Protein AF-A0AAU2U4T9-F1 (afdb_monomer_lite)

pLDDT: mean 83.43, std 14.82, range [28.16, 96.0]

Structure (mmCIF, N/CA/C/O backbone):
data_AF-A0AAU2U4T9-F1
#
_entry.id   AF-A0AAU2U4T9-F1
#
loop_
_atom_site.group_PDB
_atom_site.id
_atom_site.type_symbol
_atom_site.label_atom_id
_atom_site.label_alt_id
_atom_site.label_comp_id
_atom_site.label_asym_id
_atom_site.label_entity_id
_atom_site.label_seq_id
_atom_site.pdbx_PDB_ins_code
_atom_site.Cartn_x
_atom_site.Cartn_y
_atom_site.Cartn_z
_atom_site.occupancy
_atom_site.B_iso_or_equiv
_atom_site.auth_seq_id
_atom_site.auth_comp_id
_atom_site.auth_asym_id
_atom_site.auth_atom_id
_atom_site.pdbx_PDB_model_num
ATOM 1 N N . MET A 1 1 ? 25.272 22.911 -7.130 1.00 30.80 1 MET A N 1
ATOM 2 C CA . MET A 1 1 ? 24.021 23.053 -7.905 1.00 30.80 1 MET A CA 1
ATOM 3 C C . MET A 1 1 ? 22.857 22.776 -6.969 1.00 30.80 1 MET A C 1
ATOM 5 O O . MET A 1 1 ? 22.935 21.838 -6.190 1.00 30.80 1 MET A O 1
ATOM 9 N N . HIS A 1 2 ? 21.863 23.661 -6.953 1.00 28.16 2 HIS A N 1
ATOM 10 C CA . HIS A 1 2 ? 20.743 23.669 -6.011 1.00 28.16 2 HIS A CA 1
ATOM 11 C C . HIS A 1 2 ? 19.805 22.458 -6.196 1.00 28.16 2 HIS A C 1
ATOM 13 O O . HIS A 1 2 ? 19.036 22.440 -7.147 1.00 28.16 2 HIS A O 1
ATOM 19 N N . HIS A 1 3 ? 19.804 21.502 -5.259 1.00 28.88 3 HIS A N 1
ATOM 20 C CA . HIS A 1 3 ? 18.735 20.499 -5.102 1.00 28.88 3 HIS A CA 1
ATOM 21 C C . HIS A 1 3 ? 17.894 20.803 -3.854 1.00 28.88 3 HIS A C 1
ATOM 23 O O . HIS A 1 3 ? 17.856 20.044 -2.892 1.00 28.88 3 HIS A O 1
ATOM 29 N N . SER A 1 4 ? 17.233 21.958 -3.853 1.00 46.56 4 SER A N 1
ATOM 30 C CA . SER A 1 4 ? 16.181 22.264 -2.883 1.00 46.56 4 SER A CA 1
ATOM 31 C C . SER A 1 4 ? 15.018 22.910 -3.623 1.00 46.56 4 SER A C 1
ATOM 33 O O . SER A 1 4 ? 15.023 24.117 -3.843 1.00 46.56 4 SER A O 1
ATOM 35 N N . ALA A 1 5 ? 14.072 22.081 -4.065 1.00 37.62 5 ALA A N 1
ATOM 36 C CA . ALA A 1 5 ? 12.686 22.450 -4.346 1.00 37.62 5 ALA A CA 1
ATOM 37 C C . ALA A 1 5 ? 11.912 21.164 -4.683 1.00 37.62 5 ALA A C 1
ATOM 39 O O . ALA A 1 5 ? 12.220 20.516 -5.673 1.00 37.62 5 ALA A O 1
ATOM 40 N N . GLN A 1 6 ? 10.935 20.815 -3.839 1.00 43.38 6 GLN A N 1
ATOM 41 C CA . GLN A 1 6 ? 9.999 19.681 -3.955 1.00 43.38 6 GLN A CA 1
ATOM 42 C C . GLN A 1 6 ? 10.585 18.284 -3.674 1.00 43.38 6 GLN A C 1
ATOM 44 O O . GLN A 1 6 ? 10.849 17.485 -4.566 1.00 43.38 6 GLN A O 1
ATOM 49 N N . ARG A 1 7 ? 10.693 17.939 -2.381 1.00 58.06 7 ARG A N 1
ATOM 50 C CA . ARG A 1 7 ? 10.591 16.527 -1.975 1.00 58.06 7 ARG A CA 1
ATOM 51 C C . ARG A 1 7 ? 9.189 16.029 -2.351 1.00 58.06 7 ARG A C 1
ATOM 53 O O . ARG A 1 7 ? 8.208 16.721 -2.075 1.00 58.06 7 ARG A O 1
ATOM 60 N N . THR A 1 8 ? 9.098 14.859 -2.977 1.00 71.00 8 THR A N 1
ATOM 61 C CA . THR A 1 8 ? 7.821 14.189 -3.266 1.00 71.00 8 THR A CA 1
ATOM 62 C C . THR A 1 8 ? 7.058 13.924 -1.964 1.00 71.00 8 THR A C 1
ATOM 64 O O . THR A 1 8 ? 7.672 13.678 -0.923 1.00 71.00 8 THR A O 1
ATOM 67 N N . LEU A 1 9 ? 5.720 13.982 -1.995 1.00 82.25 9 LEU A N 1
ATOM 68 C CA . LEU A 1 9 ? 4.883 13.834 -0.793 1.00 82.25 9 LEU A CA 1
ATOM 69 C C . LEU A 1 9 ? 5.162 12.523 -0.045 1.00 82.25 9 LEU A C 1
ATOM 71 O O . LEU A 1 9 ? 5.170 12.520 1.181 1.00 82.25 9 LEU A O 1
ATOM 75 N N . TRP A 1 10 ? 5.447 11.436 -0.763 1.00 80.69 10 TRP A N 1
ATOM 76 C CA . TRP A 1 10 ? 5.773 10.148 -0.146 1.00 80.69 10 TRP A CA 1
ATOM 77 C C . TRP A 1 10 ? 7.075 10.173 0.679 1.00 80.69 10 TRP A C 1
ATOM 79 O O . TRP A 1 10 ? 7.119 9.570 1.743 1.00 80.69 10 TRP A O 1
ATOM 89 N N . ARG A 1 11 ? 8.109 10.923 0.264 1.00 82.00 11 ARG A N 1
ATOM 90 C CA . ARG A 1 11 ? 9.353 11.067 1.054 1.00 82.00 11 ARG A CA 1
ATOM 91 C C . ARG A 1 11 ? 9.120 11.854 2.332 1.00 82.00 11 ARG A C 1
ATOM 93 O O . ARG A 1 11 ? 9.720 11.579 3.357 1.00 82.00 11 ARG A O 1
ATOM 100 N N . ARG A 1 12 ? 8.213 12.830 2.273 1.00 81.31 12 ARG A N 1
ATOM 101 C CA . ARG A 1 12 ? 7.793 13.564 3.465 1.00 81.31 12 ARG A CA 1
ATOM 102 C C . ARG A 1 12 ? 7.078 12.646 4.458 1.00 81.31 12 ARG A C 1
ATOM 104 O O . ARG A 1 12 ? 7.263 12.822 5.652 1.00 81.31 12 ARG A O 1
ATOM 111 N N . PHE A 1 13 ? 6.289 11.680 3.979 1.00 77.75 13 PHE A N 1
ATOM 112 C CA . PHE A 1 13 ? 5.673 10.684 4.855 1.00 77.75 13 PHE A CA 1
ATOM 113 C C . PHE A 1 13 ? 6.724 9.842 5.583 1.00 77.75 13 PHE A C 1
ATOM 115 O O . PHE A 1 13 ? 6.613 9.709 6.795 1.00 77.75 13 PHE A O 1
ATOM 122 N N . GLU A 1 14 ? 7.746 9.353 4.871 1.00 75.44 14 GLU A N 1
ATOM 123 C CA . GLU A 1 14 ? 8.901 8.656 5.461 1.00 75.44 14 GLU A CA 1
ATOM 124 C C . GLU A 1 14 ? 9.571 9.518 6.547 1.00 75.44 14 GLU A C 1
ATOM 126 O O . GLU A 1 14 ? 9.647 9.090 7.692 1.00 75.44 14 GLU A O 1
ATOM 131 N N . ASP A 1 15 ? 9.932 10.769 6.228 1.00 73.38 15 ASP A N 1
ATOM 132 C CA . ASP A 1 15 ? 10.579 11.698 7.173 1.00 73.38 15 ASP A CA 1
ATOM 133 C C . ASP A 1 15 ? 9.710 11.999 8.419 1.00 73.38 15 ASP A C 1
ATOM 135 O O . ASP A 1 15 ? 10.214 12.144 9.531 1.00 73.38 15 ASP A O 1
ATOM 139 N N . GLU A 1 16 ? 8.393 12.165 8.243 1.00 70.25 16 GLU A N 1
ATOM 140 C CA . GLU A 1 16 ? 7.454 12.510 9.325 1.00 70.25 16 GLU A CA 1
ATOM 141 C C . GLU A 1 16 ? 7.072 11.303 10.192 1.00 70.25 16 GLU A C 1
ATOM 143 O O . GLU A 1 16 ? 6.583 11.478 11.310 1.00 70.25 16 GLU A O 1
ATOM 148 N N . HIS A 1 17 ? 7.285 10.092 9.679 1.00 65.12 17 HIS A N 1
ATOM 149 C CA . HIS A 1 17 ? 6.930 8.833 10.326 1.00 65.12 17 HIS A CA 1
ATOM 150 C C . HIS A 1 17 ? 8.158 7.928 10.467 1.00 65.12 17 HIS A C 1
ATOM 152 O O . HIS A 1 17 ? 8.016 6.711 10.452 1.00 65.12 17 HIS A O 1
ATOM 158 N N . ASP A 1 18 ? 9.342 8.516 10.666 1.00 50.56 18 ASP A N 1
ATOM 159 C CA . ASP A 1 18 ? 10.635 7.828 10.851 1.00 50.56 18 ASP A CA 1
ATOM 160 C C . ASP A 1 18 ? 10.625 6.845 12.054 1.00 50.56 18 ASP A C 1
ATOM 162 O O . ASP A 1 18 ? 11.456 5.946 12.169 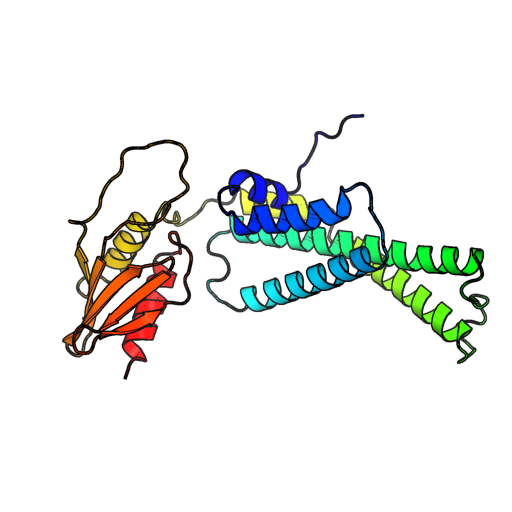1.00 50.56 18 ASP A O 1
ATOM 166 N N . ASP A 1 19 ? 9.626 6.976 12.935 1.00 48.28 19 ASP A N 1
ATOM 167 C CA . ASP A 1 19 ? 9.304 6.038 14.019 1.00 48.28 19 ASP A CA 1
ATOM 168 C C . ASP A 1 19 ? 8.656 4.720 13.538 1.00 48.28 19 ASP A C 1
ATOM 170 O O . ASP A 1 19 ? 8.570 3.757 14.304 1.00 48.28 19 ASP A O 1
ATOM 174 N N . VAL A 1 20 ? 8.165 4.651 12.296 1.00 59.69 20 VAL A N 1
ATOM 175 C CA . VAL A 1 20 ? 7.694 3.414 11.657 1.00 59.69 20 VAL A CA 1
ATOM 176 C C . VAL A 1 20 ? 8.933 2.691 11.140 1.00 59.69 20 VAL A C 1
ATOM 178 O O . VAL A 1 20 ? 9.220 2.699 9.942 1.00 59.69 20 VAL A O 1
ATOM 181 N N . GLN A 1 21 ? 9.683 2.093 12.076 1.00 61.66 21 GLN A N 1
ATOM 182 C CA . GLN A 1 21 ? 10.973 1.429 11.836 1.00 61.66 21 GLN A CA 1
ATOM 183 C C . GLN A 1 21 ? 10.958 0.576 10.566 1.00 61.66 21 GLN A C 1
ATOM 185 O O . GLN A 1 21 ? 11.863 0.671 9.750 1.00 61.66 21 GLN A O 1
ATOM 190 N N . PHE A 1 22 ? 9.867 -0.155 10.328 1.00 71.31 22 PHE A N 1
ATOM 191 C CA . PHE A 1 22 ? 9.712 -0.998 9.148 1.00 71.31 22 PHE A CA 1
ATOM 192 C C . PHE A 1 22 ? 9.833 -0.252 7.805 1.00 71.31 22 PHE A C 1
ATOM 194 O O . PHE A 1 22 ? 10.522 -0.732 6.905 1.00 71.31 22 PHE A O 1
ATOM 201 N N . ILE A 1 23 ? 9.196 0.917 7.649 1.00 75.56 23 ILE A N 1
ATOM 202 C CA . ILE A 1 23 ? 9.259 1.694 6.397 1.00 75.56 23 ILE A CA 1
ATOM 203 C C . ILE A 1 23 ? 10.666 2.261 6.222 1.00 75.56 23 ILE A C 1
ATOM 205 O O . ILE A 1 23 ? 11.269 2.090 5.162 1.00 75.56 23 ILE A O 1
ATOM 209 N N . GLY A 1 24 ? 11.203 2.886 7.273 1.00 75.50 24 GLY A N 1
ATOM 210 C CA . GLY A 1 24 ? 12.544 3.464 7.249 1.00 75.50 24 GLY A CA 1
ATOM 211 C C . GLY A 1 24 ? 13.618 2.417 6.954 1.00 75.50 24 GLY A C 1
ATOM 212 O O . GLY A 1 24 ? 14.506 2.666 6.140 1.00 75.50 24 GLY A O 1
ATOM 213 N N . ASP A 1 25 ? 13.523 1.232 7.553 1.00 81.44 25 ASP A N 1
ATOM 214 C CA . ASP A 1 25 ? 14.475 0.140 7.352 1.00 81.44 25 ASP A CA 1
ATOM 215 C C . ASP A 1 25 ? 14.343 -0.462 5.952 1.00 81.44 25 ASP A C 1
ATOM 217 O O . ASP A 1 25 ? 15.347 -0.588 5.258 1.00 81.44 25 ASP A O 1
ATOM 221 N N . THR A 1 26 ? 13.122 -0.686 5.457 1.00 82.69 26 THR A N 1
ATOM 222 C CA . THR A 1 26 ? 12.907 -1.130 4.067 1.00 82.69 26 THR A CA 1
ATOM 223 C C . THR A 1 26 ? 13.503 -0.135 3.063 1.00 82.69 26 THR A C 1
ATOM 225 O O . THR A 1 26 ? 14.227 -0.520 2.144 1.00 82.69 26 THR A O 1
ATOM 228 N N . CYS A 1 27 ? 13.264 1.168 3.248 1.00 83.50 27 CYS A N 1
ATOM 229 C CA . CYS A 1 27 ? 13.834 2.204 2.387 1.00 83.50 27 CYS A CA 1
ATOM 230 C C . CYS A 1 27 ? 15.362 2.320 2.524 1.00 83.50 27 CYS A C 1
ATOM 232 O O . CYS A 1 27 ? 16.037 2.663 1.551 1.00 83.50 27 CYS A O 1
ATOM 234 N N . LYS A 1 28 ? 15.937 2.064 3.706 1.00 81.88 28 LYS A N 1
ATOM 235 C CA . LYS A 1 28 ? 17.397 2.012 3.906 1.00 81.88 28 LYS A CA 1
ATOM 236 C C . LYS A 1 28 ? 18.022 0.816 3.199 1.00 81.88 28 LYS A C 1
ATOM 238 O O . LYS A 1 28 ? 19.030 1.017 2.537 1.00 81.88 28 LYS A O 1
ATOM 243 N N . GLU A 1 29 ? 17.425 -0.370 3.282 1.00 82.38 29 GLU A N 1
ATOM 244 C CA . GLU A 1 29 ? 17.925 -1.566 2.589 1.00 82.38 29 GLU A CA 1
ATOM 245 C C . GLU A 1 29 ? 17.926 -1.362 1.067 1.00 82.38 29 GLU A C 1
ATOM 247 O O . GLU A 1 29 ? 18.936 -1.595 0.405 1.00 82.38 29 GLU A O 1
ATOM 252 N N . VAL A 1 30 ? 16.845 -0.802 0.506 1.00 85.25 30 VAL A N 1
ATOM 253 C CA . VAL A 1 30 ? 16.798 -0.427 -0.920 1.00 85.25 30 VAL A CA 1
ATOM 254 C C . VAL A 1 30 ? 17.897 0.583 -1.269 1.00 85.25 30 VAL A C 1
ATOM 256 O O . VAL A 1 30 ? 18.587 0.422 -2.276 1.00 85.25 30 VAL A O 1
ATOM 259 N N . ARG A 1 31 ? 18.095 1.615 -0.436 1.00 84.06 31 ARG A N 1
ATOM 260 C CA . ARG A 1 31 ? 19.155 2.614 -0.650 1.00 84.06 31 ARG A CA 1
ATOM 261 C C . ARG A 1 31 ? 20.553 2.013 -0.551 1.00 84.06 31 ARG A C 1
ATOM 263 O O . ARG A 1 31 ? 21.393 2.369 -1.370 1.00 84.06 31 ARG A O 1
ATOM 270 N N . ALA A 1 32 ? 20.792 1.085 0.374 1.00 82.31 32 ALA A N 1
ATOM 271 C CA . ALA A 1 32 ? 22.086 0.433 0.567 1.00 82.31 32 ALA A CA 1
ATOM 272 C C . ALA A 1 32 ? 22.564 -0.290 -0.703 1.00 82.31 32 ALA A C 1
ATOM 274 O O . ALA A 1 32 ? 23.747 -0.219 -1.033 1.00 82.31 32 ALA A O 1
ATOM 275 N N . ILE A 1 33 ? 21.637 -0.894 -1.456 1.00 79.62 33 ILE A N 1
ATOM 276 C CA . ILE A 1 33 ? 21.918 -1.510 -2.762 1.00 79.62 33 ILE A CA 1
ATOM 277 C C . ILE A 1 33 ? 22.323 -0.446 -3.800 1.00 79.62 33 ILE A C 1
ATOM 279 O O . ILE A 1 33 ? 23.233 -0.652 -4.599 1.00 79.62 33 ILE A O 1
ATOM 283 N N . THR A 1 34 ? 21.669 0.718 -3.795 1.00 77.31 34 THR A N 1
ATOM 284 C CA . THR A 1 34 ? 21.873 1.761 -4.820 1.00 77.31 34 THR A CA 1
ATOM 285 C C . THR A 1 34 ? 22.965 2.790 -4.508 1.00 77.31 34 THR A C 1
ATOM 287 O O . THR A 1 34 ? 23.373 3.518 -5.409 1.00 77.31 34 THR A O 1
ATOM 290 N N . GLU A 1 35 ? 23.409 2.893 -3.253 1.00 78.44 35 GLU A N 1
ATOM 291 C CA . GLU A 1 35 ? 24.322 3.943 -2.766 1.00 78.44 35 GLU A CA 1
ATOM 292 C C . GLU A 1 35 ? 25.712 3.412 -2.348 1.00 78.44 35 GLU A C 1
ATOM 294 O O . GLU A 1 35 ? 26.595 4.212 -2.042 1.00 78.44 35 GLU A O 1
ATOM 299 N N . GLY A 1 36 ? 25.933 2.090 -2.328 1.00 67.38 36 GLY A N 1
ATOM 300 C CA . GLY A 1 36 ? 27.218 1.474 -1.957 1.00 67.38 36 GLY A CA 1
ATOM 301 C C . GLY A 1 36 ? 28.269 1.455 -3.078 1.00 67.38 36 GLY A C 1
ATOM 302 O O . GLY A 1 36 ? 27.948 1.603 -4.246 1.00 67.38 36 GLY A O 1
ATOM 303 N N . ASP A 1 37 ? 29.541 1.189 -2.757 1.00 59.75 37 ASP A N 1
ATOM 304 C CA . ASP A 1 37 ? 30.663 1.195 -3.726 1.00 59.75 37 ASP A CA 1
ATOM 305 C C . ASP A 1 37 ? 30.589 0.102 -4.831 1.00 59.75 37 ASP A C 1
ATOM 307 O O . ASP A 1 37 ? 31.463 0.035 -5.696 1.00 59.75 37 ASP A O 1
ATOM 311 N N . GLY A 1 38 ? 29.550 -0.743 -4.820 1.00 55.28 38 GLY A N 1
ATOM 312 C CA . GLY A 1 38 ? 29.265 -1.803 -5.797 1.00 55.28 38 GLY A CA 1
ATOM 313 C C . GLY A 1 38 ? 28.019 -1.565 -6.663 1.00 55.28 38 GLY A C 1
ATOM 314 O O . GLY A 1 38 ? 27.472 -2.531 -7.181 1.00 55.28 38 GLY A O 1
ATOM 315 N N . VAL A 1 39 ? 27.541 -0.317 -6.802 1.00 58.34 39 VAL A N 1
ATOM 316 C CA . VAL A 1 39 ? 26.308 -0.010 -7.557 1.00 58.34 39 VAL A CA 1
ATOM 317 C C . VAL A 1 39 ? 26.314 -0.650 -8.950 1.00 58.34 39 VAL A C 1
ATOM 319 O O . VAL A 1 39 ? 27.163 -0.334 -9.787 1.00 58.34 39 VAL A O 1
ATOM 322 N N . GLY A 1 40 ? 25.284 -1.450 -9.237 1.00 65.31 40 GLY A N 1
ATOM 323 C CA . GLY A 1 40 ? 24.933 -1.831 -10.605 1.00 65.31 40 GLY A CA 1
ATOM 324 C C . GLY A 1 40 ? 25.387 -3.218 -11.047 1.00 65.31 40 GLY A C 1
ATOM 325 O O . GLY A 1 40 ? 25.510 -3.445 -12.254 1.00 65.31 40 GLY A O 1
ATOM 326 N N . GLU A 1 41 ? 25.601 -4.162 -10.126 1.00 83.56 41 GLU A N 1
ATOM 327 C CA . GLU A 1 41 ? 25.656 -5.568 -10.525 1.00 83.56 41 GLU A CA 1
ATOM 328 C C . GLU A 1 41 ? 24.291 -6.014 -11.094 1.00 83.56 41 GLU A C 1
ATOM 330 O O . GLU A 1 41 ? 23.239 -5.587 -10.605 1.00 83.56 41 GLU A O 1
ATOM 335 N N . PRO A 1 42 ? 24.252 -6.893 -12.116 1.00 86.62 42 PRO A N 1
ATOM 336 C CA . PRO A 1 42 ? 22.988 -7.352 -12.697 1.00 86.62 42 PRO A CA 1
ATOM 337 C C . PRO A 1 42 ? 22.023 -7.955 -11.668 1.00 86.62 42 PRO A C 1
ATOM 339 O O . PRO A 1 42 ? 20.812 -7.773 -11.781 1.00 86.62 42 PRO A O 1
ATOM 342 N N . GLY A 1 43 ? 22.558 -8.650 -10.656 1.00 86.31 43 GLY A N 1
ATOM 343 C CA . GLY A 1 43 ? 21.771 -9.244 -9.574 1.00 86.31 43 GLY A CA 1
ATOM 344 C C . GLY A 1 43 ? 20.996 -8.204 -8.765 1.00 86.31 43 GLY A C 1
ATOM 345 O O . GLY A 1 43 ? 19.816 -8.411 -8.497 1.00 86.31 43 GLY A O 1
ATOM 346 N N . ASP A 1 44 ? 21.616 -7.064 -8.465 1.00 87.06 44 ASP A N 1
ATOM 347 C CA . ASP A 1 44 ? 21.000 -5.975 -7.704 1.00 87.06 44 ASP A CA 1
ATOM 348 C C . ASP A 1 44 ? 19.862 -5.315 -8.482 1.00 87.06 44 ASP A C 1
ATOM 350 O O . ASP A 1 44 ? 18.777 -5.087 -7.946 1.00 87.06 44 ASP A O 1
ATOM 354 N N . VAL A 1 45 ? 20.074 -5.057 -9.777 1.00 87.94 45 VAL A N 1
ATOM 355 C CA . VAL A 1 45 ? 19.048 -4.469 -10.653 1.00 87.94 45 VAL A CA 1
ATOM 356 C C . VAL A 1 45 ? 17.836 -5.398 -10.770 1.00 87.94 45 VAL A C 1
ATOM 358 O O . VAL A 1 45 ? 16.696 -4.938 -10.686 1.00 87.94 45 VAL A O 1
ATOM 361 N N . ILE A 1 46 ? 18.067 -6.708 -10.914 1.00 89.19 46 ILE A N 1
ATOM 362 C CA . ILE A 1 46 ? 16.999 -7.717 -10.954 1.00 89.19 46 ILE A CA 1
ATOM 363 C C . ILE A 1 46 ? 16.270 -7.791 -9.608 1.00 89.19 46 ILE A C 1
ATOM 365 O O . ILE A 1 46 ? 15.038 -7.790 -9.587 1.00 89.19 46 ILE A O 1
ATOM 369 N N . ALA A 1 47 ? 17.001 -7.827 -8.491 1.00 87.50 47 ALA A N 1
ATOM 370 C CA . ALA A 1 47 ? 16.412 -7.900 -7.157 1.00 87.50 47 ALA A CA 1
ATOM 371 C C . ALA A 1 47 ? 15.519 -6.684 -6.870 1.00 87.50 47 ALA A C 1
ATOM 373 O O . ALA A 1 47 ? 14.390 -6.848 -6.410 1.00 87.50 47 ALA A O 1
ATOM 374 N N . LEU A 1 48 ? 15.978 -5.477 -7.217 1.00 90.31 48 LEU A N 1
ATOM 375 C CA . LEU A 1 48 ? 15.202 -4.244 -7.076 1.00 90.31 48 LEU A CA 1
ATOM 376 C C . LEU A 1 48 ? 13.948 -4.237 -7.960 1.00 90.31 48 LEU A C 1
ATOM 378 O O . LEU A 1 48 ? 12.891 -3.798 -7.508 1.00 90.31 48 LEU A O 1
ATOM 382 N N . ALA A 1 49 ? 14.037 -4.739 -9.195 1.00 91.69 49 ALA A N 1
ATOM 383 C CA . ALA A 1 49 ? 12.882 -4.838 -10.085 1.00 91.69 49 ALA A CA 1
ATOM 384 C C . ALA A 1 49 ? 11.813 -5.799 -9.534 1.00 91.69 49 ALA A C 1
ATOM 386 O O . ALA A 1 49 ? 10.632 -5.453 -9.518 1.00 91.69 49 ALA A O 1
ATOM 387 N N . ILE A 1 50 ? 12.223 -6.971 -9.034 1.00 90.38 50 ILE A N 1
ATOM 388 C CA . ILE A 1 50 ? 11.318 -7.950 -8.410 1.00 90.38 50 ILE A CA 1
ATOM 389 C C . ILE A 1 50 ? 10.696 -7.369 -7.138 1.00 90.38 50 ILE A C 1
ATOM 391 O O . ILE A 1 50 ? 9.480 -7.409 -6.986 1.00 90.38 50 ILE A O 1
ATOM 395 N N . ALA A 1 51 ? 11.503 -6.773 -6.257 1.00 90.56 51 ALA A N 1
ATOM 396 C CA . ALA A 1 51 ? 11.006 -6.157 -5.029 1.00 90.56 51 ALA A CA 1
ATOM 397 C C . ALA A 1 51 ? 10.002 -5.027 -5.320 1.00 90.56 51 ALA A C 1
ATOM 399 O O . ALA A 1 51 ? 8.991 -4.904 -4.632 1.00 90.56 51 ALA A O 1
ATOM 400 N N . GLY A 1 52 ? 10.249 -4.227 -6.363 1.00 91.69 52 GLY A N 1
ATOM 401 C CA . GLY A 1 52 ? 9.323 -3.193 -6.822 1.00 91.69 52 GLY A CA 1
ATOM 402 C C . GLY A 1 52 ? 7.988 -3.756 -7.322 1.00 91.69 52 GLY A C 1
ATOM 403 O O . GLY A 1 52 ? 6.943 -3.189 -7.006 1.00 91.69 52 GLY A O 1
ATOM 404 N N . ALA A 1 53 ? 8.014 -4.871 -8.059 1.00 91.69 53 ALA A N 1
ATOM 405 C CA . ALA A 1 53 ? 6.807 -5.553 -8.527 1.00 91.69 53 ALA A CA 1
ATOM 406 C C . ALA A 1 53 ? 5.996 -6.149 -7.362 1.00 91.69 53 ALA A C 1
ATOM 408 O O . ALA A 1 53 ? 4.809 -5.862 -7.243 1.00 91.69 53 ALA A O 1
ATOM 409 N N . GLU A 1 54 ? 6.648 -6.882 -6.455 1.00 92.69 54 GLU A N 1
ATOM 410 C CA . GLU A 1 54 ? 6.017 -7.451 -5.252 1.00 92.69 54 GLU A CA 1
ATOM 411 C C . GLU A 1 54 ? 5.403 -6.362 -4.359 1.00 92.69 54 GLU A C 1
ATOM 413 O O . GLU A 1 54 ? 4.289 -6.504 -3.855 1.00 92.69 54 GLU A O 1
ATOM 418 N N . ALA A 1 55 ? 6.092 -5.228 -4.197 1.00 91.88 55 ALA A N 1
ATOM 419 C CA . ALA A 1 55 ? 5.555 -4.093 -3.454 1.00 91.88 55 ALA A CA 1
ATOM 420 C C . ALA A 1 55 ? 4.303 -3.502 -4.125 1.00 91.88 55 ALA A C 1
ATOM 422 O O . ALA A 1 55 ? 3.354 -3.144 -3.428 1.00 91.88 55 ALA A O 1
ATOM 423 N N . ALA A 1 56 ? 4.279 -3.399 -5.458 1.00 93.69 56 ALA A N 1
ATOM 424 C CA . ALA A 1 56 ? 3.117 -2.900 -6.192 1.00 93.69 56 ALA A CA 1
ATOM 425 C C . ALA A 1 56 ? 1.909 -3.849 -6.072 1.00 93.69 56 ALA A C 1
ATOM 427 O O . ALA A 1 56 ? 0.800 -3.383 -5.795 1.00 93.69 56 ALA A O 1
ATOM 428 N N . ASP A 1 57 ? 2.127 -5.161 -6.195 1.00 92.50 57 ASP A N 1
ATOM 429 C CA . ASP A 1 57 ? 1.087 -6.180 -6.000 1.00 92.50 57 ASP A CA 1
ATOM 430 C C . ASP A 1 57 ? 0.570 -6.185 -4.554 1.00 92.50 57 ASP A C 1
ATOM 432 O O . ASP A 1 57 ? -0.640 -6.236 -4.318 1.00 92.50 57 ASP A O 1
ATOM 436 N N . GLY A 1 58 ? 1.466 -6.041 -3.575 1.00 92.44 58 GLY A N 1
ATOM 437 C CA . GLY A 1 58 ? 1.107 -5.906 -2.165 1.00 92.44 58 GLY A CA 1
ATOM 438 C C . GLY A 1 58 ? 0.253 -4.667 -1.882 1.00 92.44 58 GLY A C 1
ATOM 439 O O . GLY A 1 58 ? -0.720 -4.752 -1.130 1.00 92.44 58 GLY A O 1
ATOM 440 N N . VAL A 1 59 ? 0.557 -3.523 -2.512 1.00 94.38 59 VAL A N 1
ATOM 441 C CA . VAL A 1 59 ? -0.283 -2.316 -2.413 1.00 94.38 59 VAL A CA 1
ATOM 442 C C . VAL A 1 59 ? -1.669 -2.572 -3.003 1.00 94.38 59 VAL A C 1
ATOM 444 O O . VAL A 1 59 ? -2.660 -2.211 -2.369 1.00 94.38 59 VAL A O 1
ATOM 447 N N . LEU A 1 60 ? -1.760 -3.210 -4.173 1.00 94.12 60 LEU A N 1
ATOM 448 C CA . LEU A 1 60 ? -3.043 -3.546 -4.793 1.00 94.12 60 LEU A CA 1
ATOM 449 C C . LEU A 1 60 ? -3.889 -4.446 -3.881 1.00 94.12 60 LEU A C 1
ATOM 451 O O . LEU A 1 60 ? -5.028 -4.098 -3.581 1.00 94.12 60 LEU A O 1
ATOM 455 N N . ALA A 1 61 ? -3.315 -5.545 -3.387 1.00 92.19 61 ALA A N 1
ATOM 456 C CA . ALA A 1 61 ? -3.999 -6.464 -2.477 1.00 92.19 61 ALA A CA 1
ATOM 457 C C . ALA A 1 61 ? -4.412 -5.782 -1.161 1.00 92.19 61 ALA A C 1
ATOM 459 O O . ALA A 1 61 ? -5.489 -6.041 -0.628 1.00 92.19 61 ALA A O 1
ATOM 460 N N . GLY A 1 62 ? -3.580 -4.875 -0.639 1.00 90.25 62 GLY A N 1
ATOM 461 C CA . GLY A 1 62 ? -3.904 -4.094 0.553 1.00 90.25 62 GLY A CA 1
ATOM 462 C C . GLY A 1 62 ? -5.110 -3.173 0.350 1.00 90.25 62 GLY A C 1
ATOM 463 O O . GLY A 1 62 ? -5.931 -3.037 1.257 1.00 90.25 62 GLY A O 1
ATOM 464 N N . LEU A 1 63 ? -5.247 -2.573 -0.837 1.00 93.94 63 LEU A N 1
ATOM 465 C CA . LEU A 1 63 ? -6.334 -1.649 -1.181 1.00 93.94 63 LEU A CA 1
ATOM 466 C C . LEU A 1 63 ? -7.700 -2.324 -1.394 1.00 93.94 63 LEU A C 1
ATOM 468 O O . LEU A 1 63 ? -8.705 -1.615 -1.412 1.00 93.94 63 LEU A O 1
ATOM 472 N N . ASP A 1 64 ? -7.767 -3.656 -1.492 1.00 91.62 64 ASP A N 1
ATOM 473 C CA . ASP A 1 64 ? -9.044 -4.391 -1.511 1.00 91.62 64 ASP A CA 1
ATOM 474 C C . ASP A 1 64 ? -9.793 -4.309 -0.165 1.00 91.62 64 ASP A C 1
ATOM 476 O O . ASP A 1 64 ? -10.997 -4.569 -0.089 1.00 91.62 64 ASP A O 1
ATOM 480 N N . SER A 1 65 ? -9.102 -3.926 0.914 1.00 88.56 65 SER A N 1
ATOM 481 C CA . SER A 1 65 ? -9.712 -3.698 2.223 1.00 88.56 65 SER A CA 1
ATOM 482 C C . SER A 1 65 ? -10.407 -2.335 2.303 1.00 88.56 65 SER A C 1
ATOM 484 O O . SER A 1 65 ? -9.802 -1.296 2.042 1.00 88.56 65 SER A O 1
ATOM 486 N N . GLU A 1 66 ? -11.649 -2.309 2.803 1.00 89.31 66 GLU A N 1
ATOM 487 C CA . GLU A 1 66 ? -12.370 -1.064 3.143 1.00 89.31 66 GLU A CA 1
ATOM 488 C C . GLU A 1 66 ? -11.575 -0.180 4.122 1.00 89.31 66 GLU A C 1
ATOM 490 O O . GLU A 1 66 ? -11.699 1.044 4.120 1.00 89.31 66 GLU A O 1
ATOM 495 N N . TRP A 1 67 ? -10.725 -0.801 4.941 1.00 91.00 67 TRP A N 1
ATOM 496 C CA . TRP A 1 67 ? -9.955 -0.148 5.994 1.00 91.00 67 TRP A CA 1
ATOM 497 C C . TRP A 1 67 ? -8.482 0.055 5.631 1.00 91.00 67 TRP A C 1
ATOM 499 O O . TRP A 1 67 ? -7.677 0.354 6.511 1.00 91.00 67 TRP A O 1
ATOM 509 N N . ALA A 1 68 ? -8.121 -0.093 4.351 1.00 89.38 68 ALA A N 1
ATOM 510 C CA . ALA A 1 68 ? -6.744 0.054 3.878 1.00 89.38 68 ALA A CA 1
ATOM 511 C C . ALA A 1 68 ? -6.145 1.433 4.199 1.00 89.38 68 ALA A C 1
ATOM 513 O O . ALA A 1 68 ? -4.967 1.546 4.529 1.00 89.38 68 ALA A O 1
ATOM 514 N N . LEU A 1 69 ? -6.958 2.491 4.097 1.00 91.88 69 LEU A N 1
ATOM 515 C CA . LEU A 1 69 ? -6.552 3.879 4.315 1.00 91.88 69 LEU A CA 1
ATOM 516 C C . LEU A 1 69 ? -7.642 4.607 5.115 1.00 91.88 69 LEU A C 1
ATOM 518 O O . LEU A 1 69 ? -8.789 4.694 4.685 1.00 91.88 69 LEU A O 1
ATOM 522 N N . TYR A 1 70 ? -7.287 5.180 6.264 1.00 89.88 70 TYR A N 1
ATOM 523 C CA . TYR A 1 70 ? -8.229 5.870 7.153 1.00 89.88 70 TYR A CA 1
ATOM 524 C C . TYR A 1 70 ? -8.428 7.353 6.825 1.00 89.88 70 TYR A C 1
ATOM 526 O O . TYR A 1 70 ? -9.407 7.964 7.257 1.00 89.88 70 TYR A O 1
ATOM 534 N N . THR A 1 71 ? -7.484 7.973 6.112 1.00 89.31 71 THR A N 1
ATOM 535 C CA . THR A 1 71 ? -7.458 9.430 5.924 1.00 89.31 71 THR A CA 1
ATOM 536 C C . THR A 1 71 ? -7.137 9.844 4.488 1.00 89.31 71 THR A C 1
ATOM 538 O O . THR A 1 71 ? -6.382 9.155 3.798 1.00 89.31 71 THR A O 1
ATOM 541 N N . PRO A 1 72 ? -7.615 11.025 4.044 1.00 91.38 72 PRO A N 1
ATOM 542 C CA . PRO A 1 72 ? -7.198 11.615 2.771 1.00 91.38 72 PRO A CA 1
ATOM 543 C C . PRO A 1 72 ? -5.677 11.773 2.652 1.00 91.38 72 PRO A C 1
ATOM 545 O O . PRO A 1 72 ? -5.120 11.588 1.574 1.00 91.38 72 PRO A O 1
ATOM 548 N N . GLN A 1 73 ? -4.986 12.061 3.760 1.00 90.00 73 GLN A N 1
ATOM 549 C CA . GLN A 1 73 ? -3.525 12.138 3.789 1.00 90.00 73 GLN A CA 1
ATOM 550 C C . GLN A 1 73 ? -2.877 10.827 3.348 1.00 90.00 73 GLN A C 1
ATOM 552 O O . GLN A 1 73 ? -2.017 10.844 2.474 1.00 90.00 73 GLN A O 1
ATOM 557 N N . GLN A 1 74 ? -3.315 9.699 3.912 1.00 90.19 74 GLN A N 1
ATOM 558 C CA . GLN A 1 74 ? -2.796 8.380 3.543 1.00 90.19 74 GLN A CA 1
ATOM 559 C C . GLN A 1 74 ? -3.035 8.089 2.057 1.00 90.19 74 GLN A C 1
ATOM 561 O O . GLN A 1 74 ? -2.108 7.672 1.374 1.00 90.19 74 GLN A O 1
ATOM 566 N N . VAL A 1 75 ? -4.214 8.431 1.521 1.00 92.69 75 VAL A N 1
ATOM 567 C CA . VAL A 1 75 ? -4.485 8.336 0.073 1.00 92.69 75 VAL A CA 1
ATOM 568 C C . VAL A 1 75 ? -3.501 9.182 -0.738 1.00 92.69 75 VAL A C 1
ATOM 570 O O . VAL A 1 75 ? -2.952 8.702 -1.728 1.00 92.69 75 VAL A O 1
ATOM 573 N N . ALA A 1 76 ? -3.236 10.422 -0.322 1.00 93.31 76 ALA A N 1
ATOM 574 C CA . ALA A 1 76 ? -2.310 11.311 -1.022 1.00 93.31 76 ALA A CA 1
ATOM 575 C C . ALA A 1 76 ? -0.870 10.776 -1.026 1.00 93.31 76 ALA A C 1
ATOM 577 O O . ALA A 1 76 ? -0.188 10.858 -2.050 1.00 93.31 76 ALA A O 1
ATOM 578 N N . TYR A 1 77 ? -0.410 10.216 0.095 1.00 91.38 77 TYR A N 1
ATOM 579 C CA . TYR A 1 77 ? 0.923 9.624 0.203 1.00 91.38 77 TYR A CA 1
ATOM 580 C C . TYR A 1 77 ? 1.048 8.357 -0.646 1.00 91.38 77 TYR A C 1
ATOM 582 O O . TYR A 1 77 ? 1.979 8.270 -1.448 1.00 91.38 77 TYR A O 1
ATOM 590 N N . THR A 1 78 ? 0.084 7.435 -0.552 1.00 93.38 78 THR A N 1
ATOM 591 C CA . THR A 1 78 ? 0.051 6.209 -1.364 1.00 93.38 78 THR A CA 1
ATOM 592 C C . THR A 1 78 ? 0.006 6.539 -2.854 1.00 93.38 78 THR A C 1
ATOM 594 O O . THR A 1 78 ? 0.820 6.033 -3.623 1.00 93.38 78 THR A O 1
ATOM 597 N N . ALA A 1 79 ? -0.866 7.457 -3.274 1.00 93.94 79 ALA A N 1
ATOM 598 C CA . ALA A 1 79 ? -0.944 7.880 -4.670 1.00 93.94 79 ALA A CA 1
ATOM 599 C C . ALA A 1 79 ? 0.344 8.577 -5.143 1.00 93.94 79 ALA A C 1
ATOM 601 O O . ALA A 1 79 ? 0.789 8.342 -6.265 1.00 93.94 79 ALA A O 1
ATOM 602 N N . SER A 1 80 ? 0.989 9.389 -4.295 1.00 93.88 80 SER A N 1
ATOM 603 C CA . SER A 1 80 ? 2.286 9.994 -4.621 1.00 93.88 80 SER A CA 1
ATOM 604 C C . SER A 1 80 ? 3.392 8.952 -4.794 1.00 93.88 80 SER A C 1
ATOM 606 O O . SER A 1 80 ? 4.249 9.146 -5.658 1.00 93.88 80 SER A O 1
ATOM 608 N N . ALA A 1 81 ? 3.394 7.883 -3.993 1.00 92.62 81 ALA A N 1
ATOM 609 C CA . ALA A 1 81 ? 4.348 6.784 -4.119 1.00 92.62 81 ALA A CA 1
ATOM 610 C C . ALA A 1 81 ? 4.105 5.985 -5.408 1.00 92.62 81 ALA A C 1
ATOM 612 O O . ALA A 1 81 ? 5.043 5.780 -6.174 1.00 92.62 81 ALA A O 1
ATOM 613 N N . LEU A 1 82 ? 2.848 5.641 -5.707 1.00 94.12 82 LEU A N 1
ATOM 614 C CA . LEU A 1 82 ? 2.460 4.947 -6.942 1.00 94.12 82 LEU A CA 1
ATOM 615 C C . LEU A 1 82 ? 2.818 5.758 -8.197 1.00 94.12 82 LEU A C 1
ATOM 617 O O . LEU A 1 82 ? 3.385 5.217 -9.141 1.00 94.12 82 LEU A O 1
ATOM 621 N N . CYS A 1 83 ? 2.569 7.073 -8.200 1.00 93.00 83 CYS A N 1
ATOM 622 C CA . CYS A 1 83 ? 2.987 7.940 -9.307 1.00 93.00 83 CYS A CA 1
ATOM 623 C C . CYS A 1 83 ? 4.511 7.914 -9.493 1.00 93.00 83 CYS A C 1
ATOM 625 O O . CYS A 1 83 ? 4.997 7.829 -10.618 1.00 93.00 83 CYS A O 1
ATOM 627 N N . ALA A 1 84 ? 5.276 7.959 -8.397 1.00 91.12 84 ALA A N 1
ATOM 628 C CA . ALA A 1 84 ? 6.731 7.876 -8.466 1.00 91.12 84 ALA A CA 1
ATOM 629 C C . ALA A 1 84 ? 7.207 6.510 -8.992 1.00 91.12 84 ALA A C 1
ATOM 631 O O . ALA A 1 84 ? 8.137 6.473 -9.795 1.00 91.12 84 ALA A O 1
ATOM 632 N N . GLN A 1 85 ? 6.556 5.414 -8.590 1.00 92.75 85 GLN A N 1
ATOM 633 C CA . GLN A 1 85 ? 6.843 4.065 -9.083 1.00 92.75 85 GLN A CA 1
ATOM 634 C C . GLN A 1 85 ? 6.572 3.938 -10.585 1.00 92.75 85 GLN A C 1
ATOM 636 O O . GLN A 1 85 ? 7.437 3.446 -11.302 1.00 92.75 85 GLN A O 1
ATOM 641 N N . ILE A 1 86 ? 5.431 4.432 -11.079 1.00 93.31 86 ILE A N 1
ATOM 642 C CA . ILE A 1 86 ? 5.084 4.394 -12.511 1.00 93.31 86 ILE A CA 1
ATOM 643 C C . ILE A 1 86 ? 6.119 5.166 -13.338 1.00 93.31 86 ILE A C 1
ATOM 645 O O . ILE A 1 86 ? 6.658 4.634 -14.310 1.00 93.31 86 ILE A O 1
ATOM 649 N N . THR A 1 87 ? 6.453 6.391 -12.924 1.00 91.62 87 THR A N 1
ATOM 650 C CA . THR A 1 87 ? 7.463 7.206 -13.612 1.00 91.62 87 THR A CA 1
ATOM 651 C C . THR A 1 87 ? 8.835 6.530 -13.601 1.00 91.62 87 THR A C 1
ATOM 653 O O . THR A 1 87 ? 9.501 6.473 -14.636 1.00 91.62 87 THR A O 1
ATOM 656 N N . ALA A 1 88 ? 9.262 5.992 -12.454 1.00 91.50 88 ALA A N 1
ATOM 657 C CA . ALA A 1 88 ? 10.547 5.306 -12.330 1.00 91.50 88 ALA A CA 1
ATOM 658 C C . ALA A 1 88 ? 10.597 4.013 -13.160 1.00 91.50 88 ALA A C 1
ATOM 660 O O . ALA A 1 88 ? 11.611 3.749 -13.802 1.00 91.50 88 ALA A O 1
ATOM 661 N N . ALA A 1 89 ? 9.508 3.240 -13.200 1.00 93.69 89 ALA A N 1
ATOM 662 C CA . ALA A 1 89 ? 9.395 2.039 -14.021 1.00 93.69 89 ALA A CA 1
ATOM 663 C C . ALA A 1 89 ? 9.476 2.371 -15.518 1.00 93.69 89 ALA A C 1
ATOM 665 O O . ALA A 1 89 ? 10.205 1.703 -16.248 1.00 93.69 89 ALA A O 1
ATOM 666 N N . GLY A 1 90 ? 8.810 3.443 -15.967 1.00 93.81 90 GLY A N 1
ATOM 667 C CA . GLY A 1 90 ? 8.923 3.920 -17.349 1.00 93.81 90 GLY A CA 1
ATOM 668 C C . GLY A 1 90 ? 10.360 4.280 -17.725 1.00 93.81 90 GLY A C 1
ATOM 669 O O . GLY A 1 90 ? 10.891 3.775 -18.712 1.00 93.81 90 GLY A O 1
ATOM 670 N N . GLN A 1 91 ? 11.038 5.054 -16.873 1.00 93.38 91 GLN A N 1
ATOM 671 C CA . GLN A 1 91 ? 12.454 5.394 -17.059 1.00 93.38 91 GLN A CA 1
ATOM 672 C C . GLN A 1 91 ? 13.374 4.164 -17.021 1.00 93.38 91 GLN A C 1
ATOM 674 O O . GLN A 1 91 ? 14.383 4.127 -17.723 1.00 93.38 91 GLN A O 1
ATOM 679 N N . ALA A 1 92 ? 13.066 3.160 -16.198 1.00 93.50 92 ALA A N 1
ATOM 680 C CA . ALA A 1 92 ? 13.833 1.920 -16.139 1.00 93.50 92 ALA A CA 1
ATOM 681 C C . ALA A 1 92 ? 13.680 1.097 -17.427 1.00 93.50 92 ALA A C 1
ATOM 683 O O . ALA A 1 92 ? 14.675 0.596 -17.939 1.00 93.50 92 ALA A O 1
ATOM 684 N N . LEU A 1 93 ? 12.471 1.010 -17.989 1.00 95.62 93 LEU A N 1
ATOM 685 C CA . LEU A 1 93 ? 12.218 0.338 -19.268 1.00 95.62 93 LEU A CA 1
ATOM 686 C C . LEU A 1 93 ? 12.939 1.027 -20.435 1.00 95.62 93 LEU A C 1
ATOM 688 O O . LEU A 1 93 ? 13.574 0.343 -21.232 1.00 95.62 93 LEU A O 1
ATOM 692 N N . GLU A 1 94 ? 12.923 2.363 -20.491 1.00 92.88 94 GLU A N 1
ATOM 693 C CA . GLU A 1 94 ? 13.701 3.137 -21.477 1.00 92.88 94 GLU A CA 1
ATOM 694 C C . GLU A 1 94 ? 15.216 2.878 -21.340 1.00 92.88 94 GLU A C 1
ATOM 696 O O . GLU A 1 94 ? 15.942 2.802 -22.330 1.00 92.88 94 GLU A O 1
ATOM 701 N N . LYS A 1 95 ? 15.716 2.683 -20.113 1.00 92.38 95 LYS A N 1
ATOM 702 C CA . LYS A 1 95 ? 17.120 2.302 -19.884 1.00 92.38 95 LYS A CA 1
ATOM 703 C C . LYS A 1 95 ? 17.423 0.856 -20.275 1.00 92.38 95 LYS A C 1
ATOM 705 O O . LYS A 1 95 ? 18.530 0.597 -20.737 1.00 92.38 95 LYS A O 1
ATOM 710 N N . LEU A 1 96 ? 16.486 -0.075 -20.081 1.00 93.75 96 LEU A N 1
ATOM 711 C CA . LEU A 1 96 ? 16.635 -1.468 -20.519 1.00 93.75 96 LEU A CA 1
ATOM 712 C C . LEU A 1 96 ? 16.696 -1.562 -22.045 1.00 93.75 96 LEU A C 1
ATOM 714 O O . LEU A 1 96 ? 17.546 -2.280 -22.562 1.00 93.75 96 LEU A O 1
ATOM 718 N N . ASP A 1 97 ? 15.852 -0.798 -22.741 1.00 92.50 97 ASP A N 1
ATOM 719 C CA . ASP A 1 97 ? 15.918 -0.603 -24.193 1.00 92.50 97 ASP A CA 1
ATOM 720 C C . ASP A 1 97 ? 17.323 -0.135 -24.617 1.00 92.50 97 ASP A C 1
ATOM 722 O O . ASP A 1 97 ? 18.031 -0.852 -25.324 1.00 92.50 97 ASP A O 1
ATOM 726 N N . ALA A 1 98 ? 17.807 0.975 -24.050 1.00 91.38 98 ALA A N 1
ATOM 727 C CA . ALA A 1 98 ? 19.151 1.484 -24.338 1.00 91.38 98 ALA A CA 1
ATOM 728 C C . ALA A 1 98 ? 20.287 0.505 -23.959 1.00 91.38 98 ALA A C 1
ATOM 730 O O . ALA A 1 98 ? 21.375 0.547 -24.534 1.00 91.38 98 ALA A O 1
ATOM 731 N N . HIS A 1 99 ? 20.081 -0.381 -22.980 1.00 92.88 99 HIS A N 1
ATOM 732 C CA . HIS A 1 99 ? 21.064 -1.408 -22.628 1.00 92.88 99 HIS A CA 1
ATOM 733 C C . HIS A 1 99 ? 21.175 -2.520 -23.670 1.00 92.88 99 HIS A C 1
ATOM 735 O O . HIS A 1 99 ? 22.267 -3.072 -23.815 1.00 92.88 99 HIS A O 1
ATOM 741 N N . LEU A 1 100 ? 20.116 -2.821 -24.426 1.00 92.75 100 LEU A N 1
ATOM 742 C CA . LEU A 1 100 ? 20.207 -3.762 -25.545 1.00 92.75 100 LEU A CA 1
ATOM 743 C C . LEU A 1 100 ? 21.127 -3.216 -26.643 1.00 92.75 100 LEU A C 1
ATOM 745 O O . LEU A 1 100 ? 21.969 -3.962 -27.143 1.00 92.75 100 LEU A O 1
ATOM 749 N N . ASP A 1 101 ? 21.070 -1.913 -26.928 1.00 91.44 101 ASP A N 1
ATOM 750 C CA . ASP A 1 101 ? 22.003 -1.268 -27.862 1.00 91.44 101 ASP A CA 1
ATOM 751 C C . ASP A 1 101 ? 23.455 -1.389 -27.379 1.00 91.44 101 ASP A C 1
ATOM 753 O O . ASP A 1 101 ? 24.334 -1.807 -28.132 1.00 91.44 101 ASP A O 1
ATOM 757 N N . VAL A 1 102 ? 23.714 -1.127 -26.094 1.00 93.50 102 VAL A N 1
ATOM 758 C CA . VAL A 1 102 ? 25.058 -1.276 -25.502 1.00 93.50 102 VAL A CA 1
ATOM 759 C C . VAL A 1 102 ? 25.558 -2.724 -25.579 1.00 93.50 102 VAL A C 1
ATOM 761 O O . VAL A 1 102 ? 26.738 -2.966 -25.849 1.00 93.50 102 VAL A O 1
ATOM 764 N N . MET A 1 103 ? 24.687 -3.709 -25.344 1.00 94.62 103 MET A N 1
ATOM 765 C CA . MET A 1 103 ? 25.036 -5.129 -25.483 1.00 94.62 103 MET A CA 1
ATOM 766 C C . MET A 1 103 ? 25.354 -5.488 -26.939 1.00 94.62 103 MET A C 1
ATOM 768 O O . MET A 1 103 ? 26.283 -6.261 -27.186 1.00 94.62 103 MET A O 1
ATOM 772 N N . ALA A 1 104 ? 24.637 -4.904 -27.899 1.00 91.81 104 ALA A N 1
ATOM 773 C CA . ALA A 1 104 ? 24.898 -5.082 -29.323 1.00 91.81 104 ALA A CA 1
ATOM 774 C C . ALA A 1 104 ? 26.240 -4.463 -29.740 1.00 91.81 104 ALA A C 1
ATOM 776 O O . ALA A 1 104 ? 27.036 -5.113 -30.417 1.00 91.81 104 ALA A O 1
ATOM 777 N N . GLU A 1 105 ? 26.535 -3.246 -29.277 1.00 94.19 105 GLU A N 1
ATOM 778 C CA . GLU A 1 105 ? 27.811 -2.556 -29.514 1.00 94.19 105 GLU A CA 1
ATOM 779 C C . GLU A 1 105 ? 29.005 -3.325 -28.935 1.00 94.19 105 GLU A C 1
ATOM 781 O O . GLU A 1 105 ? 30.078 -3.365 -29.544 1.00 94.19 105 GLU A O 1
ATOM 786 N N . ARG A 1 106 ? 28.821 -3.975 -27.779 1.00 95.19 106 ARG A N 1
ATOM 787 C CA . ARG A 1 106 ? 29.827 -4.860 -27.170 1.00 95.19 106 ARG A CA 1
ATOM 788 C C . ARG A 1 106 ? 29.974 -6.199 -27.906 1.00 95.19 106 ARG A C 1
ATOM 790 O O . ARG A 1 106 ? 30.994 -6.868 -27.740 1.00 95.19 106 ARG A O 1
ATOM 797 N N . GLY A 1 107 ? 29.001 -6.565 -28.739 1.00 92.81 107 GLY A N 1
ATOM 798 C CA . GLY A 1 107 ? 28.972 -7.821 -29.489 1.00 92.81 107 GLY A CA 1
ATOM 799 C C . GLY A 1 107 ? 28.417 -9.012 -28.706 1.00 92.81 107 GLY A C 1
ATOM 800 O O . GLY A 1 107 ? 28.639 -10.151 -29.111 1.00 92.81 107 GLY A O 1
ATOM 801 N N . ASP A 1 108 ? 27.703 -8.772 -27.604 1.00 93.00 108 ASP A N 1
ATOM 802 C CA . ASP A 1 108 ? 27.088 -9.837 -26.800 1.00 93.00 108 ASP A CA 1
ATOM 803 C C . ASP A 1 108 ? 25.828 -10.405 -27.460 1.00 93.00 108 ASP A C 1
ATOM 805 O O . ASP A 1 108 ? 25.477 -11.565 -27.248 1.00 93.00 108 ASP A O 1
ATOM 809 N N . ILE A 1 109 ? 25.136 -9.573 -28.242 1.00 91.38 109 ILE A N 1
ATOM 810 C CA . ILE A 1 109 ? 23.913 -9.921 -28.964 1.00 91.38 109 ILE A CA 1
ATOM 811 C C . ILE A 1 109 ? 23.979 -9.401 -30.401 1.00 91.38 109 ILE A C 1
ATOM 813 O O . ILE A 1 109 ? 24.653 -8.413 -30.693 1.00 91.38 109 ILE A O 1
ATOM 817 N N . ALA A 1 110 ? 23.248 -10.055 -31.302 1.00 87.56 110 ALA A N 1
ATOM 818 C CA . ALA A 1 110 ? 23.058 -9.587 -32.668 1.00 87.56 110 ALA A CA 1
ATOM 819 C C . ALA A 1 110 ? 21.690 -8.912 -32.787 1.00 87.56 110 ALA A C 1
ATOM 821 O O . ALA A 1 110 ? 20.658 -9.582 -32.736 1.00 87.56 110 ALA A O 1
ATOM 822 N N . MET A 1 111 ? 21.691 -7.592 -32.960 1.00 84.69 111 MET A N 1
ATOM 823 C CA . MET A 1 111 ? 20.464 -6.845 -33.214 1.00 84.69 111 MET A CA 1
ATOM 824 C C . MET A 1 111 ? 20.150 -6.841 -34.713 1.00 84.69 111 MET A C 1
ATOM 826 O O . MET A 1 111 ? 21.055 -6.637 -35.530 1.00 84.69 111 MET A O 1
ATOM 830 N N . PRO A 1 112 ? 18.894 -7.110 -35.100 1.00 81.50 112 PRO A N 1
ATOM 831 C CA . PRO A 1 112 ? 18.491 -7.092 -36.494 1.00 81.50 112 PRO A CA 1
ATOM 832 C C . PRO A 1 112 ? 18.467 -5.650 -37.000 1.00 81.50 112 PRO A C 1
ATOM 834 O O . PRO A 1 112 ? 18.287 -4.700 -36.240 1.00 81.50 112 PRO A O 1
ATOM 837 N N . ASP A 1 113 ? 18.559 -5.493 -38.316 1.00 78.56 113 ASP A N 1
ATOM 838 C CA . ASP A 1 113 ? 18.149 -4.244 -38.954 1.00 78.56 113 ASP A CA 1
ATOM 839 C C . ASP A 1 113 ? 16.676 -3.952 -38.567 1.00 78.56 113 ASP A C 1
ATOM 841 O O . ASP A 1 113 ? 15.847 -4.869 -38.678 1.00 78.56 113 ASP A O 1
ATOM 845 N N . PRO A 1 114 ? 16.325 -2.731 -38.110 1.00 67.44 114 PRO A N 1
ATOM 846 C CA . PRO A 1 114 ? 14.961 -2.371 -37.716 1.00 67.44 114 PRO A CA 1
ATOM 847 C C . PRO A 1 114 ? 13.902 -2.760 -38.757 1.00 67.44 114 PRO A C 1
ATOM 849 O O . PRO A 1 114 ? 12.821 -3.240 -38.409 1.00 67.44 114 PRO A O 1
ATOM 852 N N . ASP A 1 115 ? 14.232 -2.643 -40.046 1.00 69.69 115 ASP A N 1
ATOM 853 C CA . ASP A 1 115 ? 13.322 -2.987 -41.141 1.00 69.69 115 ASP A CA 1
ATOM 854 C C . ASP A 1 115 ? 13.147 -4.507 -41.320 1.00 69.69 115 ASP A C 1
ATOM 856 O O . ASP A 1 115 ? 12.182 -4.961 -41.952 1.00 69.69 115 ASP A O 1
ATOM 860 N N . ARG A 1 116 ? 14.071 -5.318 -40.795 1.00 68.31 116 ARG A N 1
ATOM 861 C CA . ARG A 1 116 ? 14.027 -6.791 -40.825 1.00 68.31 116 ARG A CA 1
ATOM 862 C C . ARG A 1 116 ? 13.433 -7.403 -39.563 1.00 68.31 116 ARG A C 1
ATOM 864 O O . ARG A 1 116 ? 12.817 -8.463 -39.668 1.00 68.31 116 ARG A O 1
ATOM 871 N N . ALA A 1 117 ? 13.531 -6.721 -38.422 1.00 65.56 117 ALA A N 1
ATOM 872 C CA . ALA A 1 117 ? 13.066 -7.209 -37.122 1.00 65.56 117 ALA A CA 1
ATOM 873 C C . ALA A 1 117 ? 11.602 -7.691 -37.129 1.00 65.56 117 ALA A C 1
ATOM 875 O O . ALA A 1 117 ? 11.268 -8.699 -36.518 1.00 65.56 117 ALA A O 1
ATOM 876 N N . ALA A 1 118 ? 10.727 -7.011 -37.877 1.00 63.75 118 ALA A N 1
ATOM 877 C CA . ALA A 1 118 ? 9.306 -7.357 -37.976 1.00 63.75 118 ALA A CA 1
ATOM 878 C C . ALA A 1 118 ? 8.990 -8.511 -38.952 1.00 63.75 118 ALA A C 1
ATOM 880 O O . ALA A 1 118 ? 7.844 -8.956 -39.031 1.00 63.75 118 ALA A O 1
ATOM 881 N N . ARG A 1 119 ? 9.968 -8.961 -39.748 1.00 68.38 119 ARG A N 1
ATOM 882 C CA . ARG A 1 119 ? 9.772 -9.914 -40.857 1.00 68.38 119 ARG A CA 1
ATOM 883 C C . ARG A 1 119 ? 10.418 -11.275 -40.613 1.00 68.38 119 ARG A C 1
ATOM 885 O O . ARG A 1 119 ? 9.995 -12.252 -41.230 1.00 68.38 119 ARG A O 1
ATOM 892 N N . GLU A 1 120 ? 11.412 -11.346 -39.736 1.00 65.44 120 GLU A N 1
ATOM 893 C CA . GLU A 1 120 ? 12.184 -12.556 -39.457 1.00 65.44 120 GLU A CA 1
ATOM 894 C C . GLU A 1 120 ? 11.819 -13.109 -38.067 1.00 65.44 120 GLU A C 1
ATOM 896 O O . GLU A 1 120 ? 11.762 -12.382 -37.082 1.00 65.44 120 GLU A O 1
ATOM 901 N N . ALA A 1 121 ? 11.520 -14.411 -37.985 1.00 74.81 121 ALA A N 1
ATOM 902 C CA . ALA A 1 121 ? 11.170 -15.096 -36.731 1.00 74.81 121 ALA A CA 1
ATOM 903 C C . ALA A 1 121 ? 12.399 -15.691 -36.013 1.00 74.81 121 ALA A C 1
ATOM 905 O O . ALA A 1 121 ? 12.265 -16.567 -35.151 1.00 74.81 121 ALA A O 1
ATOM 906 N N . ASP A 1 122 ? 13.595 -15.276 -36.425 1.00 83.88 122 ASP A N 1
ATOM 907 C CA . ASP A 1 122 ? 14.851 -15.725 -35.849 1.00 83.88 122 ASP A CA 1
ATOM 908 C C . ASP A 1 122 ? 15.156 -14.997 -34.529 1.00 83.88 122 ASP A C 1
ATOM 910 O O . ASP A 1 122 ? 14.368 -14.201 -34.014 1.00 83.88 122 ASP A O 1
ATOM 914 N N . GLU A 1 123 ? 16.276 -15.349 -33.905 1.00 84.06 123 GLU A N 1
ATOM 915 C CA . GLU A 1 123 ? 16.641 -14.811 -32.597 1.00 84.06 123 GLU A CA 1
ATOM 916 C C . GLU A 1 123 ? 16.851 -13.295 -32.618 1.00 84.06 123 GLU A C 1
ATOM 918 O O . GLU A 1 123 ? 16.345 -12.611 -31.729 1.00 84.06 123 GLU A O 1
ATOM 923 N N . ALA A 1 124 ? 17.500 -12.775 -33.662 1.00 83.38 124 ALA A N 1
ATOM 924 C CA . ALA A 1 124 ? 17.691 -11.344 -33.852 1.00 83.38 124 ALA A CA 1
ATOM 925 C C . ALA A 1 124 ? 16.335 -10.635 -34.001 1.00 83.38 124 ALA A C 1
ATOM 927 O O . ALA A 1 124 ? 16.049 -9.701 -33.252 1.00 83.38 124 ALA A O 1
ATOM 928 N N . GLY A 1 125 ? 15.445 -11.124 -34.872 1.00 84.50 125 GLY A N 1
ATOM 929 C CA . GLY A 1 125 ? 14.093 -10.579 -35.022 1.00 84.50 125 GLY A CA 1
ATOM 930 C C . GLY A 1 125 ? 13.315 -10.515 -33.703 1.00 84.50 125 GLY A C 1
ATOM 931 O O . GLY A 1 125 ? 12.725 -9.482 -33.377 1.00 84.50 125 GLY A O 1
ATOM 932 N N . ARG A 1 126 ? 13.387 -11.568 -32.876 1.00 86.81 126 ARG A N 1
ATOM 933 C CA . ARG A 1 126 ? 12.767 -11.580 -31.535 1.00 86.81 126 ARG A CA 1
ATOM 934 C C . ARG A 1 126 ? 13.353 -10.527 -30.593 1.00 86.81 126 ARG A C 1
ATOM 936 O O . ARG A 1 126 ? 12.585 -9.905 -29.861 1.00 86.81 126 ARG A O 1
ATOM 943 N N . LEU A 1 127 ? 14.671 -10.316 -30.610 1.00 88.25 127 LEU A N 1
ATOM 944 C CA . LEU A 1 127 ? 15.326 -9.283 -29.800 1.00 88.25 127 LEU A CA 1
ATOM 945 C C . LEU A 1 127 ?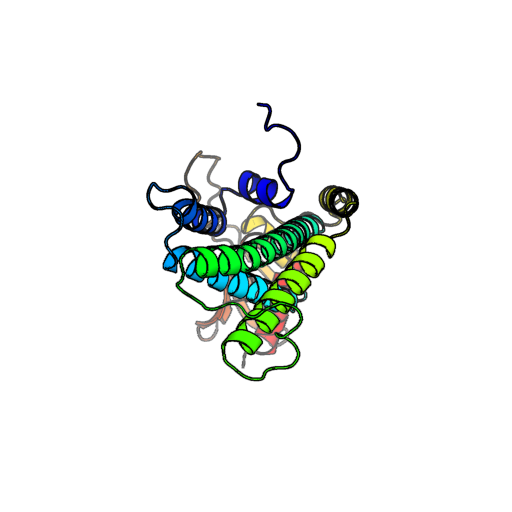 14.906 -7.873 -30.232 1.00 88.25 127 LEU A C 1
ATOM 947 O O . LEU A 1 127 ? 14.554 -7.064 -29.378 1.00 88.25 127 LEU A O 1
ATOM 951 N N . GLY A 1 128 ? 14.845 -7.598 -31.538 1.00 87.31 128 GLY A N 1
ATOM 952 C CA . GLY A 1 128 ? 14.377 -6.303 -32.050 1.00 87.31 128 GLY A CA 1
ATOM 953 C C . GLY A 1 128 ? 12.911 -6.010 -31.700 1.00 87.31 128 GLY A C 1
ATOM 954 O O . GLY A 1 128 ? 12.562 -4.885 -31.331 1.00 87.31 128 GLY A O 1
ATOM 955 N N . LEU A 1 129 ? 12.044 -7.029 -31.743 1.00 88.38 129 LEU A N 1
ATOM 956 C CA . LEU A 1 129 ? 10.653 -6.906 -31.289 1.00 88.38 129 LEU A CA 1
ATOM 957 C C . LEU A 1 129 ? 10.557 -6.648 -29.779 1.00 88.38 129 LEU A C 1
ATOM 959 O O . LEU A 1 129 ? 9.774 -5.795 -29.359 1.00 88.38 129 LEU A O 1
ATOM 963 N N . ALA A 1 130 ? 11.351 -7.354 -28.969 1.00 89.69 130 ALA A N 1
ATOM 964 C CA . ALA A 1 130 ? 11.401 -7.145 -27.524 1.00 89.69 130 ALA A CA 1
ATOM 965 C C . ALA A 1 130 ? 11.886 -5.732 -27.174 1.00 89.69 130 ALA A C 1
ATOM 967 O O . ALA A 1 130 ? 11.250 -5.062 -26.365 1.00 89.69 130 ALA A O 1
ATOM 968 N N . GLN A 1 131 ? 12.943 -5.252 -27.833 1.00 91.19 131 GLN A N 1
ATOM 969 C CA . GLN A 1 131 ? 13.448 -3.891 -27.662 1.00 91.19 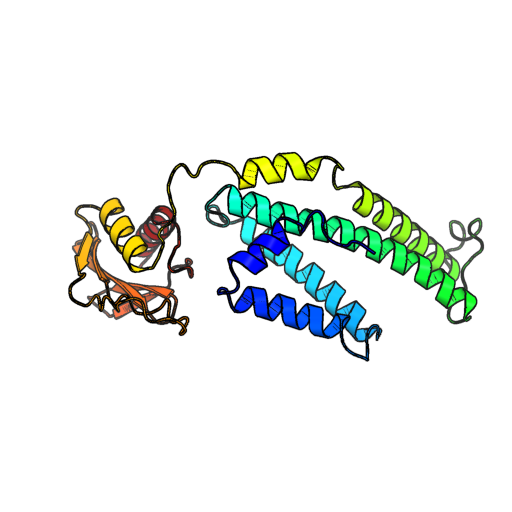131 GLN A CA 1
ATOM 970 C C . GLN A 1 131 ? 12.371 -2.846 -27.982 1.00 91.19 131 GLN A C 1
ATOM 972 O O . GLN A 1 131 ? 12.067 -1.986 -27.157 1.00 91.19 131 GLN A O 1
ATOM 977 N N . THR A 1 132 ? 11.707 -2.981 -29.134 1.00 90.06 132 THR A N 1
ATOM 978 C CA . THR A 1 132 ? 10.614 -2.079 -29.538 1.00 90.06 132 THR A CA 1
ATOM 979 C C . THR A 1 132 ? 9.478 -2.070 -28.510 1.00 90.06 132 THR A C 1
ATOM 981 O O . THR A 1 132 ? 8.921 -1.014 -28.193 1.00 90.06 132 THR A O 1
ATOM 984 N N . ALA A 1 133 ? 9.122 -3.243 -27.978 1.00 91.44 133 ALA A N 1
ATOM 985 C CA . ALA A 1 133 ? 8.096 -3.370 -26.950 1.00 91.44 133 ALA A CA 1
ATOM 986 C C . ALA A 1 133 ? 8.518 -2.710 -25.627 1.00 91.44 133 ALA A C 1
ATOM 988 O O . ALA A 1 133 ? 7.699 -2.017 -25.025 1.00 91.44 133 ALA A O 1
ATOM 989 N N . LEU A 1 134 ? 9.777 -2.873 -25.203 1.00 92.88 134 LEU A N 1
ATOM 990 C CA . LEU A 1 134 ? 10.330 -2.226 -24.009 1.00 92.88 134 LEU A CA 1
ATOM 991 C C . LEU A 1 134 ? 10.309 -0.702 -24.137 1.00 92.88 134 LEU A C 1
ATOM 993 O O . LEU A 1 134 ? 9.767 -0.043 -23.252 1.00 92.88 134 LEU A O 1
ATOM 997 N N . GLY A 1 135 ? 10.804 -0.148 -25.247 1.00 90.25 135 GLY A N 1
ATOM 998 C CA . GLY A 1 135 ? 10.784 1.299 -25.489 1.00 90.25 135 GLY A CA 1
ATOM 999 C C . GLY A 1 135 ? 9.358 1.861 -25.527 1.00 90.25 135 GLY A C 1
ATOM 1000 O O . GLY A 1 135 ? 9.060 2.878 -24.900 1.00 90.25 135 GLY A O 1
ATOM 1001 N N . SER A 1 136 ? 8.430 1.150 -26.179 1.00 92.75 136 SER A N 1
ATOM 1002 C CA . SER A 1 136 ? 7.011 1.541 -26.226 1.00 92.75 136 SER A CA 1
ATOM 1003 C C . SER A 1 136 ? 6.350 1.510 -24.844 1.00 92.75 136 SER A C 1
ATOM 1005 O O . SER A 1 136 ? 5.607 2.428 -24.492 1.00 92.75 136 SER A O 1
ATOM 1007 N N . ALA A 1 137 ? 6.617 0.469 -24.052 1.00 93.50 137 ALA A N 1
ATOM 1008 C CA . ALA A 1 137 ? 6.107 0.345 -22.689 1.00 93.50 137 ALA A CA 1
ATOM 1009 C C . ALA A 1 137 ? 6.715 1.404 -21.758 1.00 93.50 137 ALA A C 1
ATOM 1011 O O . ALA A 1 137 ? 5.991 1.994 -20.956 1.00 93.50 137 ALA A O 1
ATOM 1012 N N . GLY A 1 138 ? 8.012 1.687 -21.906 1.00 92.56 138 GLY A N 1
ATOM 1013 C CA . GLY A 1 138 ? 8.716 2.734 -21.172 1.00 92.56 138 GLY A CA 1
ATOM 1014 C C . GLY A 1 138 ? 8.100 4.106 -21.408 1.00 92.56 138 GLY A C 1
ATOM 1015 O O . GLY A 1 138 ? 7.698 4.760 -20.447 1.00 92.56 138 GLY A O 1
ATOM 1016 N N . TYR A 1 139 ? 7.894 4.472 -22.676 1.00 92.00 139 TYR A N 1
ATOM 1017 C CA . TYR A 1 139 ? 7.234 5.721 -23.058 1.00 92.00 139 TYR A CA 1
ATOM 1018 C C . TYR A 1 139 ? 5.792 5.818 -22.535 1.00 92.00 139 TYR A C 1
ATOM 1020 O O . TYR A 1 139 ? 5.363 6.855 -22.021 1.00 92.00 139 TYR A O 1
ATOM 1028 N N . ALA A 1 140 ? 5.017 4.736 -22.650 1.00 93.50 140 ALA A N 1
ATOM 1029 C CA . ALA A 1 140 ? 3.644 4.710 -22.156 1.00 93.50 140 ALA A CA 1
ATOM 1030 C C . ALA A 1 140 ? 3.587 4.902 -20.631 1.00 93.50 140 ALA A C 1
ATOM 1032 O O . ALA A 1 140 ? 2.767 5.675 -20.142 1.00 93.50 140 ALA A O 1
ATOM 1033 N N . ALA A 1 141 ? 4.475 4.248 -19.879 1.00 91.38 141 ALA A N 1
ATOM 1034 C CA . ALA A 1 141 ? 4.549 4.386 -18.427 1.00 91.38 141 ALA A CA 1
ATOM 1035 C C . ALA A 1 141 ? 5.055 5.775 -17.999 1.00 91.38 141 ALA A C 1
ATOM 1037 O O . ALA A 1 141 ? 4.460 6.390 -17.114 1.00 91.38 141 ALA A O 1
ATOM 1038 N N . SER A 1 142 ? 6.090 6.315 -18.652 1.00 85.69 142 SER A N 1
ATOM 1039 C CA . SER A 1 142 ? 6.658 7.632 -18.320 1.00 85.69 142 SER A CA 1
ATOM 1040 C C . SER A 1 142 ? 5.692 8.793 -18.593 1.00 85.69 142 SER A C 1
ATOM 1042 O O . SER A 1 142 ? 5.807 9.850 -17.972 1.00 85.69 142 SER A O 1
ATOM 1044 N N . THR A 1 143 ? 4.694 8.582 -19.457 1.00 89.25 143 THR A N 1
ATOM 1045 C CA . THR A 1 143 ? 3.644 9.561 -19.789 1.00 89.25 143 THR A CA 1
ATOM 1046 C C . THR A 1 143 ? 2.281 9.268 -19.154 1.00 89.25 143 THR A C 1
ATOM 1048 O O . THR A 1 143 ? 1.368 10.087 -19.270 1.00 89.25 143 THR A O 1
ATOM 1051 N N . ALA A 1 144 ? 2.126 8.139 -18.453 1.00 92.00 144 ALA A N 1
ATOM 1052 C CA . ALA A 1 144 ? 0.866 7.753 -17.814 1.00 92.00 144 ALA A CA 1
ATOM 1053 C C . ALA A 1 144 ? 0.480 8.673 -16.646 1.00 92.00 144 ALA A C 1
ATOM 1055 O O . ALA A 1 144 ? -0.703 8.865 -16.357 1.00 92.00 144 ALA A O 1
ATOM 1056 N N . VAL A 1 145 ? 1.474 9.246 -15.963 1.00 89.62 145 VAL A N 1
ATOM 1057 C CA . VAL A 1 145 ? 1.255 10.175 -14.855 1.00 89.62 145 VAL A CA 1
ATOM 1058 C C . VAL A 1 145 ? 1.050 11.581 -15.413 1.00 89.62 145 VAL A C 1
ATOM 1060 O O . VAL A 1 145 ? 1.949 12.158 -16.024 1.00 89.62 145 VAL A O 1
ATOM 1063 N N . ALA A 1 146 ? -0.133 12.151 -15.180 1.00 87.81 146 ALA A N 1
ATOM 1064 C CA . ALA A 1 146 ? -0.441 13.505 -15.625 1.00 87.81 146 ALA A CA 1
ATOM 1065 C C . ALA A 1 146 ? 0.520 14.530 -14.982 1.00 87.81 146 ALA A C 1
ATOM 1067 O O . ALA A 1 146 ? 0.762 14.469 -13.772 1.00 87.81 146 ALA A O 1
ATOM 1068 N N . PRO A 1 147 ? 1.047 15.506 -15.745 1.00 82.00 147 PRO A N 1
ATOM 1069 C CA . PRO A 1 147 ? 2.047 16.456 -15.246 1.00 82.00 147 PRO A CA 1
ATOM 1070 C C . PRO A 1 147 ? 1.523 17.370 -14.127 1.00 82.00 147 PRO A C 1
ATOM 1072 O O . PRO A 1 147 ? 2.307 17.967 -13.394 1.00 82.00 147 PRO A O 1
ATOM 1075 N N . ASP A 1 148 ? 0.205 17.492 -13.979 1.00 87.94 148 ASP A N 1
ATOM 1076 C CA . ASP A 1 148 ? -0.468 18.304 -12.968 1.00 87.94 148 ASP A CA 1
ATOM 1077 C C . ASP A 1 148 ? -0.952 17.501 -11.749 1.00 87.94 148 ASP A C 1
ATOM 1079 O O . ASP A 1 148 ? -1.527 18.094 -10.834 1.00 87.94 148 ASP A O 1
ATOM 1083 N N . VAL A 1 149 ? -0.678 16.188 -11.680 1.00 89.50 149 VAL A N 1
ATOM 1084 C CA . VAL A 1 149 ? -1.151 15.298 -10.598 1.00 89.50 149 VAL A CA 1
ATOM 1085 C C . VAL A 1 149 ? -0.719 15.760 -9.202 1.00 89.50 149 VAL A C 1
ATOM 1087 O O . VAL A 1 149 ? -1.416 15.519 -8.215 1.00 89.50 149 VAL A O 1
ATOM 1090 N N . GLU A 1 150 ? 0.405 16.471 -9.092 1.00 88.69 150 GLU A N 1
ATOM 1091 C CA . GLU A 1 150 ? 0.929 16.917 -7.802 1.00 88.69 150 GLU A CA 1
ATOM 1092 C C . GLU A 1 150 ? -0.021 17.863 -7.059 1.00 88.69 150 GLU A C 1
ATOM 1094 O O . GLU A 1 150 ? -0.101 17.816 -5.832 1.00 88.69 150 GLU A O 1
ATOM 1099 N N . GLU A 1 151 ? -0.732 18.740 -7.769 1.00 90.44 151 GLU A N 1
ATOM 1100 C CA . GLU A 1 151 ? -1.602 19.734 -7.136 1.00 90.44 151 GLU A CA 1
ATOM 1101 C C . GLU A 1 151 ? -2.849 19.096 -6.491 1.00 90.44 151 GLU A C 1
ATOM 1103 O O . GLU A 1 151 ? -3.099 19.358 -5.309 1.00 90.44 151 GLU A O 1
ATOM 1108 N N . PRO A 1 152 ? -3.603 18.212 -7.172 1.00 92.81 152 PRO A N 1
ATOM 1109 C CA . PRO A 1 152 ? -4.635 17.395 -6.537 1.00 92.81 152 PRO A CA 1
ATOM 1110 C C . PRO A 1 152 ? -4.131 16.608 -5.323 1.00 92.81 152 PRO A C 1
ATOM 1112 O O . PRO A 1 152 ? -4.790 16.621 -4.282 1.00 92.81 152 PRO A O 1
ATOM 1115 N N . LEU A 1 153 ? -2.953 15.978 -5.410 1.00 92.69 153 LEU A N 1
ATOM 1116 C CA . LEU A 1 153 ? -2.385 15.226 -4.285 1.00 92.69 153 LEU A CA 1
ATOM 1117 C C . LEU A 1 153 ? -2.043 16.134 -3.098 1.00 92.69 153 LEU A C 1
ATOM 1119 O O . LEU A 1 153 ? -2.330 15.783 -1.953 1.00 92.69 153 LEU A O 1
ATOM 1123 N N . ARG A 1 154 ? -1.510 17.338 -3.341 1.00 90.81 154 ARG A N 1
ATOM 1124 C CA . ARG A 1 154 ? -1.276 18.335 -2.281 1.00 90.81 154 ARG A CA 1
ATOM 1125 C C . ARG A 1 154 ? -2.575 18.783 -1.618 1.00 90.81 154 ARG A C 1
ATOM 1127 O O . ARG A 1 154 ? -2.618 18.891 -0.394 1.00 90.81 154 ARG A O 1
ATOM 1134 N N . ARG A 1 155 ? -3.640 19.013 -2.392 1.00 93.44 155 ARG A N 1
ATOM 1135 C CA . ARG A 1 155 ? -4.965 19.359 -1.843 1.00 93.44 155 ARG A CA 1
ATOM 1136 C C . ARG A 1 155 ? -5.528 18.237 -0.986 1.00 93.44 155 ARG A C 1
ATOM 1138 O O . ARG A 1 155 ? -6.095 18.512 0.067 1.00 93.44 155 ARG A O 1
ATOM 1145 N N . LEU A 1 156 ? -5.338 16.992 -1.413 1.00 92.12 156 LEU A N 1
ATOM 1146 C CA . LEU A 1 156 ? -5.775 15.821 -0.665 1.00 92.12 156 LEU A CA 1
ATOM 1147 C C . LEU A 1 156 ? -4.985 15.660 0.644 1.00 92.12 156 LEU A C 1
ATOM 1149 O O . LEU A 1 156 ? -5.585 15.456 1.696 1.00 92.12 156 LEU A O 1
ATOM 1153 N N . ALA A 1 157 ? -3.665 15.864 0.614 1.00 90.50 157 ALA A N 1
A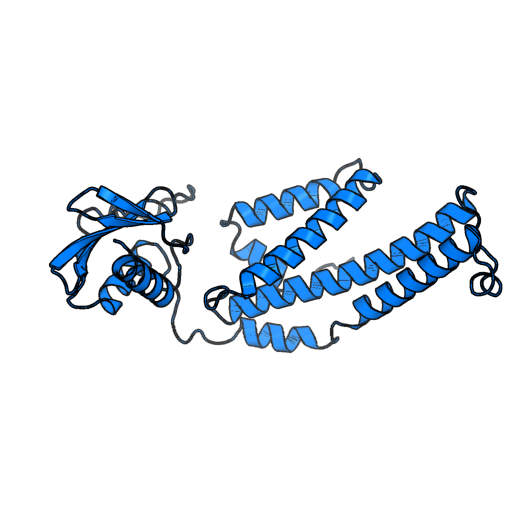TOM 1154 C CA . ALA A 1 157 ? -2.828 15.875 1.815 1.00 90.50 157 ALA A CA 1
ATOM 1155 C C . ALA A 1 157 ? -3.202 17.012 2.790 1.00 90.50 157 ALA A C 1
ATOM 1157 O O . ALA A 1 157 ? -3.146 16.844 4.008 1.00 90.50 157 ALA A O 1
ATOM 1158 N N . ALA A 1 158 ? -3.631 18.164 2.272 1.00 89.94 158 ALA A N 1
ATOM 1159 C CA . ALA A 1 158 ? -4.081 19.301 3.074 1.00 89.94 158 ALA A CA 1
ATOM 1160 C C . ALA A 1 158 ? -5.552 19.207 3.526 1.00 89.94 158 ALA A C 1
ATOM 1162 O O . ALA A 1 158 ? -6.017 20.081 4.261 1.00 89.94 158 ALA A O 1
ATOM 1163 N N . ALA A 1 159 ? -6.301 18.188 3.092 1.00 91.06 159 ALA A N 1
ATOM 1164 C CA . ALA A 1 159 ? -7.719 18.071 3.403 1.00 91.06 159 ALA A CA 1
ATOM 1165 C C . ALA A 1 159 ? -7.952 17.925 4.914 1.00 91.06 159 ALA A C 1
ATOM 1167 O O . ALA A 1 159 ? -7.253 17.188 5.612 1.00 91.06 159 ALA A O 1
ATOM 1168 N N . GLN A 1 160 ? -8.971 18.609 5.431 1.00 86.50 160 GLN A N 1
ATOM 1169 C CA . GLN A 1 160 ? -9.319 18.514 6.842 1.00 86.50 160 GLN A CA 1
ATOM 1170 C C . GLN A 1 160 ? -9.785 17.094 7.188 1.00 86.50 160 GLN A C 1
ATOM 1172 O O . GLN A 1 160 ? -10.666 16.535 6.533 1.00 86.50 160 GLN A O 1
ATOM 1177 N N . ARG A 1 161 ? -9.232 16.530 8.266 1.00 83.00 161 ARG A N 1
ATOM 1178 C CA . ARG A 1 161 ? -9.741 15.286 8.850 1.00 83.00 161 ARG A CA 1
ATOM 1179 C C . ARG A 1 161 ? -11.071 15.570 9.539 1.00 83.00 161 ARG A C 1
ATOM 1181 O O . ARG A 1 161 ? -11.126 16.381 10.459 1.00 83.00 161 ARG A O 1
ATOM 1188 N N . LEU A 1 162 ? -12.133 14.902 9.095 1.00 80.50 162 LEU A N 1
ATOM 1189 C CA . LEU A 1 162 ? -13.457 15.029 9.715 1.00 80.50 162 LEU A CA 1
ATOM 1190 C C . LEU A 1 162 ? -13.524 14.327 11.078 1.00 80.50 162 LEU A C 1
ATOM 1192 O O . LEU A 1 162 ? -14.254 14.768 11.959 1.00 80.50 162 LEU A O 1
ATOM 1196 N N . ALA A 1 163 ? -12.736 13.266 11.251 1.00 79.38 163 ALA A N 1
ATOM 1197 C CA . ALA A 1 163 ? -12.502 12.602 12.523 1.00 79.38 163 ALA A CA 1
ATOM 1198 C C . ALA A 1 163 ? -10.983 12.472 12.722 1.00 79.38 163 ALA A C 1
ATOM 1200 O O . ALA A 1 163 ? -10.308 11.952 11.827 1.00 79.38 163 ALA A O 1
ATOM 1201 N N . PRO A 1 164 ? -10.413 12.985 13.825 1.00 81.25 164 PRO A N 1
ATOM 1202 C CA . PRO A 1 164 ? -9.011 12.744 14.134 1.00 81.25 164 PRO A CA 1
ATOM 1203 C C . PRO A 1 164 ? -8.804 11.257 14.439 1.00 81.25 164 PRO A C 1
ATOM 1205 O O . PRO A 1 164 ? -9.637 10.635 15.095 1.00 81.25 164 PRO A O 1
ATOM 1208 N N . LEU A 1 165 ? -7.694 10.698 13.955 1.00 86.62 165 LEU A N 1
ATOM 1209 C CA . LEU A 1 165 ? -7.247 9.383 14.401 1.00 86.62 165 LEU A CA 1
ATOM 1210 C C . LEU A 1 165 ? -6.706 9.480 15.835 1.00 86.62 165 LEU A C 1
ATOM 1212 O O . LEU A 1 165 ? -6.144 10.527 16.176 1.00 86.62 165 LEU A O 1
ATOM 1216 N N . PRO A 1 166 ? -6.848 8.414 16.640 1.00 89.06 166 PRO A N 1
ATOM 1217 C CA . PRO A 1 166 ? -6.202 8.316 17.943 1.00 89.06 166 PRO A CA 1
ATOM 1218 C C . PRO A 1 166 ? -4.688 8.536 17.859 1.00 89.06 166 PRO A C 1
ATOM 1220 O O . PRO A 1 166 ? -4.048 8.152 16.878 1.00 89.06 166 PRO A O 1
ATOM 1223 N N . ALA A 1 167 ? -4.108 9.140 18.892 1.00 85.19 167 ALA A N 1
ATOM 1224 C CA . ALA A 1 167 ? -2.665 9.337 19.002 1.00 85.19 167 ALA A CA 1
ATOM 1225 C C . ALA A 1 167 ? -1.931 8.099 19.540 1.00 85.19 167 ALA A C 1
ATOM 1227 O O . ALA A 1 167 ? -0.738 7.941 19.278 1.00 85.19 167 ALA A O 1
ATOM 1228 N N . ASP A 1 168 ? -2.626 7.231 20.281 1.00 85.00 168 ASP A N 1
ATOM 1229 C CA . ASP A 1 168 ? -2.067 6.017 20.874 1.00 85.00 168 ASP A CA 1
ATOM 1230 C C . ASP A 1 168 ? -3.132 4.927 21.122 1.00 85.00 168 ASP A C 1
ATOM 1232 O O . ASP A 1 168 ? -4.336 5.129 20.942 1.00 85.00 168 ASP A O 1
ATOM 1236 N N . ALA A 1 169 ? -2.681 3.756 21.588 1.00 87.50 169 ALA A N 1
ATOM 1237 C CA . ALA A 1 169 ? -3.557 2.636 21.932 1.00 87.50 169 ALA A CA 1
ATOM 1238 C C . ALA A 1 169 ? -4.583 2.971 23.033 1.00 87.50 169 ALA A C 1
ATOM 1240 O O . ALA A 1 169 ? -5.677 2.407 23.039 1.00 87.50 169 ALA A O 1
ATOM 1241 N N . HIS A 1 170 ? -4.261 3.865 23.975 1.00 89.31 170 HIS A N 1
ATOM 1242 C CA . HIS A 1 170 ? -5.187 4.253 25.041 1.00 89.31 170 HIS A CA 1
ATOM 1243 C C . HIS A 1 170 ? -6.363 5.062 24.493 1.00 89.31 170 HIS A C 1
ATOM 1245 O O . HIS A 1 170 ? -7.516 4.798 24.850 1.00 89.31 170 HIS A O 1
ATOM 1251 N N . GLU A 1 171 ? -6.092 6.015 23.608 1.00 90.56 171 GLU A N 1
ATOM 1252 C CA . GLU A 1 171 ? -7.134 6.764 22.914 1.00 90.56 171 GLU A CA 1
ATOM 1253 C C . GLU A 1 171 ? -7.983 5.835 22.036 1.00 90.56 171 GLU A C 1
ATOM 1255 O O . GLU A 1 171 ? -9.214 5.897 22.101 1.00 90.56 171 GLU A O 1
ATOM 1260 N N . THR A 1 172 ? -7.354 4.903 21.308 1.00 92.06 172 THR A N 1
ATOM 1261 C CA . THR A 1 172 ? -8.064 3.922 20.471 1.00 92.06 172 THR A CA 1
ATOM 1262 C C . THR A 1 172 ? -9.032 3.076 21.291 1.00 92.06 172 THR A C 1
ATOM 1264 O O . THR A 1 172 ? -10.225 3.042 20.987 1.00 92.06 172 THR A O 1
ATOM 1267 N N . ILE A 1 173 ? -8.570 2.421 22.363 1.00 92.25 173 ILE A N 1
ATOM 1268 C CA . ILE A 1 173 ? -9.437 1.549 23.174 1.00 92.25 173 ILE A CA 1
ATOM 1269 C C . ILE A 1 173 ? -10.530 2.335 23.908 1.00 92.25 173 ILE A C 1
ATOM 1271 O O . ILE A 1 173 ? -11.647 1.837 24.065 1.00 92.25 173 ILE A O 1
ATOM 1275 N N . THR A 1 174 ? -10.247 3.572 24.321 1.00 92.31 174 THR A N 1
ATOM 1276 C CA . THR A 1 174 ? -11.247 4.446 24.948 1.00 92.31 174 THR A CA 1
ATOM 1277 C C . THR A 1 174 ? -12.367 4.778 23.967 1.00 92.31 174 THR A C 1
ATOM 1279 O O . THR A 1 174 ? -13.548 4.651 24.303 1.00 92.31 174 THR A O 1
ATOM 1282 N N . GLU A 1 175 ? -12.014 5.132 22.732 1.00 94.56 175 GLU A N 1
ATOM 1283 C CA . GLU A 1 175 ? -12.989 5.481 21.703 1.00 94.56 175 GLU A CA 1
ATOM 1284 C C . GLU A 1 175 ? -13.755 4.254 21.183 1.00 94.56 175 GLU A C 1
ATOM 1286 O O . GLU A 1 175 ? -14.967 4.327 20.975 1.00 94.56 175 GLU A O 1
ATOM 1291 N N . VAL A 1 176 ? -13.104 3.089 21.079 1.00 95.19 176 VAL A N 1
ATOM 1292 C CA . VAL A 1 176 ? -13.782 1.803 20.827 1.00 95.19 176 VAL A CA 1
ATOM 1293 C C . VAL A 1 176 ? -14.827 1.528 21.910 1.00 95.19 176 VAL A C 1
ATOM 1295 O O . VAL A 1 176 ? -15.960 1.163 21.597 1.00 95.19 176 VAL A O 1
ATOM 1298 N N . GLY A 1 177 ? -14.494 1.767 23.183 1.00 94.56 177 GLY A N 1
ATOM 1299 C CA . GLY A 1 177 ? -15.429 1.587 24.296 1.00 94.56 177 GLY A CA 1
ATOM 1300 C C . GLY A 1 177 ? -16.643 2.498 24.164 1.00 94.56 177 GLY A C 1
ATOM 1301 O O . GLY A 1 177 ? -17.780 2.052 24.319 1.00 94.56 177 GLY A O 1
ATOM 1302 N N . ARG A 1 178 ? -16.418 3.755 23.769 1.00 94.69 178 ARG A N 1
ATOM 1303 C CA . ARG A 1 178 ? -17.490 4.716 23.489 1.00 94.69 178 ARG A CA 1
ATOM 1304 C C . ARG A 1 178 ? -18.401 4.258 22.343 1.00 94.69 178 ARG A C 1
ATOM 1306 O O . ARG A 1 178 ? -19.614 4.432 22.432 1.00 94.69 178 ARG A O 1
ATOM 1313 N N . LEU A 1 179 ? -17.842 3.678 21.278 1.00 95.50 179 LEU A N 1
ATOM 1314 C CA . LEU A 1 179 ? -18.593 3.171 20.119 1.00 95.50 179 LEU A CA 1
ATOM 1315 C C . LEU A 1 179 ? -19.364 1.873 20.407 1.00 95.50 179 LEU A C 1
ATOM 1317 O O . LEU A 1 179 ? -20.386 1.605 19.764 1.00 95.50 179 LEU A O 1
ATOM 1321 N N . LEU A 1 180 ? -18.878 1.060 21.345 1.00 94.69 180 LEU A N 1
ATOM 1322 C CA . LEU A 1 180 ? -19.538 -0.166 21.796 1.00 94.69 180 LEU A CA 1
ATOM 1323 C C . LEU A 1 180 ? -20.625 0.098 22.850 1.00 94.69 180 LEU A C 1
ATOM 1325 O O . LEU A 1 180 ? -21.559 -0.698 22.956 1.00 94.69 180 LEU A O 1
ATOM 1329 N N . GLY A 1 181 ? -20.562 1.229 23.557 1.00 94.06 181 GLY A N 1
ATOM 1330 C CA . GLY A 1 181 ? -21.598 1.671 24.492 1.00 94.06 181 GLY A CA 1
ATOM 1331 C C . GLY A 1 181 ? -21.764 0.711 25.670 1.00 94.06 181 GLY A C 1
ATOM 1332 O O . GLY A 1 181 ? -20.785 0.196 26.199 1.00 94.06 181 GLY A O 1
ATOM 1333 N N . ASP A 1 182 ? -23.009 0.437 26.061 1.00 92.19 182 ASP A N 1
ATOM 1334 C CA . ASP A 1 182 ? -23.333 -0.372 27.249 1.00 92.19 182 ASP A CA 1
ATOM 1335 C C . ASP A 1 182 ? -22.830 -1.825 27.180 1.00 92.19 182 ASP A C 1
ATOM 1337 O O . ASP A 1 182 ? -22.728 -2.497 28.205 1.00 92.19 182 ASP A O 1
ATOM 1341 N N . ALA A 1 183 ? -22.489 -2.317 25.984 1.00 89.25 183 ALA A N 1
ATOM 1342 C CA . ALA A 1 183 ? -21.883 -3.635 25.808 1.00 89.25 183 ALA A CA 1
ATOM 1343 C C . ALA A 1 183 ? -20.433 -3.697 26.319 1.00 89.25 183 ALA A C 1
ATOM 1345 O O . ALA A 1 183 ? -19.885 -4.790 26.450 1.00 89.25 183 ALA A O 1
ATOM 1346 N N . ALA A 1 184 ? -19.806 -2.549 26.586 1.00 93.81 184 ALA A N 1
ATOM 1347 C CA . ALA A 1 184 ? -18.404 -2.429 26.940 1.00 93.81 184 ALA A CA 1
ATOM 1348 C C . ALA A 1 184 ? -18.207 -1.807 28.325 1.00 93.81 184 ALA A C 1
ATOM 1350 O O . ALA A 1 184 ? -18.684 -0.714 28.628 1.00 93.81 184 ALA A O 1
ATOM 1351 N N . LYS A 1 185 ? -17.394 -2.466 29.149 1.00 94.25 185 LYS A N 1
ATOM 1352 C CA . LYS A 1 185 ? -16.880 -1.918 30.403 1.00 94.25 185 LYS A CA 1
ATOM 1353 C C . LYS A 1 185 ? -15.375 -1.718 30.292 1.00 94.25 185 LYS A C 1
ATOM 1355 O O . LYS A 1 185 ? -14.609 -2.680 30.284 1.00 94.25 185 LYS A O 1
ATOM 1360 N N . LEU A 1 186 ? -14.957 -0.458 30.212 1.00 92.38 186 LEU A N 1
ATOM 1361 C CA . LEU A 1 186 ? -13.553 -0.072 30.096 1.00 92.38 186 LEU A CA 1
ATOM 1362 C C . LEU A 1 186 ? -12.847 -0.106 31.461 1.00 92.38 186 LEU A C 1
ATOM 1364 O O . LEU A 1 186 ? -13.354 0.416 32.455 1.00 92.38 186 LEU A O 1
ATOM 1368 N N . PHE A 1 187 ? -11.645 -0.675 31.491 1.00 88.81 187 PHE A N 1
ATOM 1369 C CA . PHE A 1 187 ? -10.752 -0.702 32.643 1.00 88.81 187 PHE A CA 1
ATOM 1370 C C . PHE A 1 187 ? -9.449 0.020 32.291 1.00 88.81 187 PHE A C 1
ATOM 1372 O O . PHE A 1 187 ? -8.633 -0.475 31.515 1.00 88.81 187 PHE A O 1
ATOM 1379 N N . THR A 1 188 ? -9.246 1.193 32.892 1.00 81.69 188 THR A N 1
ATOM 1380 C CA . THR A 1 188 ? -8.050 2.035 32.708 1.00 81.69 188 THR A CA 1
ATOM 1381 C C . THR A 1 188 ? -7.126 2.047 33.927 1.00 81.69 188 THR A C 1
ATOM 1383 O O . THR A 1 188 ? -6.115 2.737 33.916 1.00 81.69 188 THR A O 1
ATOM 1386 N N . ALA A 1 189 ? -7.446 1.290 34.983 1.00 65.81 189 ALA A N 1
ATOM 1387 C CA . ALA A 1 189 ? -6.722 1.330 36.257 1.00 65.81 189 ALA A CA 1
ATOM 1388 C C . ALA A 1 189 ? -5.242 0.915 36.143 1.00 65.81 189 ALA A C 1
ATOM 1390 O O . ALA A 1 189 ? -4.410 1.425 36.887 1.00 65.81 189 ALA A O 1
ATOM 1391 N N . ASP A 1 190 ? -4.911 0.053 35.179 1.00 62.41 190 ASP A N 1
ATOM 1392 C CA . ASP A 1 190 ? -3.540 -0.396 34.906 1.00 62.41 190 ASP A CA 1
ATOM 1393 C C . ASP A 1 190 ? -2.810 0.496 33.881 1.00 62.41 190 ASP A C 1
ATOM 1395 O O . ASP A 1 190 ? -1.753 0.131 33.360 1.00 62.41 190 ASP A O 1
ATOM 1399 N N . HIS A 1 191 ? -3.360 1.676 33.568 1.00 61.50 191 HIS A N 1
ATOM 1400 C CA . HIS A 1 191 ? -2.708 2.658 32.710 1.00 61.50 191 HIS A CA 1
ATOM 1401 C C . HIS A 1 191 ? -1.495 3.260 33.430 1.00 61.50 191 HIS A C 1
ATOM 1403 O O . HIS A 1 191 ? -1.607 4.167 34.257 1.00 61.50 191 HIS A O 1
ATOM 1409 N N . VAL A 1 192 ? -0.302 2.771 33.091 1.00 57.41 192 VAL A N 1
ATOM 1410 C CA . VAL A 1 192 ? 0.947 3.422 33.486 1.00 57.41 192 VAL A CA 1
ATOM 1411 C C . VAL A 1 192 ? 1.168 4.599 32.540 1.00 57.41 192 VAL A C 1
ATOM 1413 O O . VAL A 1 192 ? 1.834 4.473 31.517 1.00 57.41 192 VAL A O 1
ATOM 1416 N N . CYS A 1 193 ? 0.593 5.750 32.888 1.00 46.94 193 CYS A N 1
ATOM 1417 C CA . CYS A 1 193 ? 0.878 7.028 32.242 1.00 46.94 193 CYS A CA 1
ATOM 1418 C C . CYS A 1 193 ? 2.356 7.372 32.502 1.00 46.94 193 CYS A C 1
ATOM 1420 O O . CYS A 1 193 ? 2.694 8.003 33.508 1.00 46.94 193 CYS A O 1
ATOM 1422 N N . ARG A 1 194 ? 3.283 6.877 31.673 1.00 47.47 194 ARG A N 1
ATOM 1423 C CA . ARG A 1 194 ? 4.672 7.334 31.745 1.00 47.47 194 ARG A CA 1
ATOM 1424 C C . ARG A 1 194 ? 4.690 8.766 31.225 1.00 47.47 194 ARG A C 1
ATOM 1426 O O . ARG A 1 194 ? 4.377 9.029 30.071 1.00 47.47 194 ARG A O 1
ATOM 1433 N N . THR A 1 195 ? 5.062 9.683 32.111 1.00 41.12 195 THR A N 1
ATOM 1434 C CA . THR A 1 195 ? 5.527 11.028 31.772 1.00 41.12 195 THR A CA 1
ATOM 1435 C C . THR A 1 195 ? 6.473 11.000 30.563 1.00 41.12 195 THR A C 1
ATOM 1437 O O . THR A 1 195 ? 7.179 10.004 30.373 1.00 41.12 195 THR A O 1
ATOM 1440 N N . PRO A 1 196 ? 6.529 12.079 29.758 1.00 42.81 196 PRO A N 1
ATOM 1441 C CA . PRO A 1 196 ? 7.282 12.092 28.511 1.00 42.81 196 PRO A CA 1
ATOM 1442 C C . PRO A 1 196 ? 8.773 11.947 28.818 1.00 42.81 196 PRO A C 1
ATOM 1444 O O . PRO A 1 196 ? 9.444 12.896 29.223 1.00 42.81 196 PRO A O 1
ATOM 1447 N N . ARG A 1 197 ? 9.295 10.732 28.660 1.00 37.88 197 ARG A N 1
ATOM 1448 C CA . ARG A 1 197 ? 10.728 10.465 28.653 1.00 37.88 197 ARG A CA 1
ATOM 1449 C C . ARG A 1 197 ? 11.145 10.364 27.188 1.00 37.88 197 ARG A C 1
ATOM 1451 O O . ARG A 1 197 ? 10.547 9.574 26.463 1.00 37.88 197 ARG A O 1
ATOM 1458 N N . PRO A 1 198 ? 12.132 11.146 26.730 1.00 43.06 198 PRO A N 1
ATOM 1459 C CA . PRO A 1 198 ? 12.571 11.057 25.352 1.00 43.06 198 PRO A CA 1
ATOM 1460 C C . PRO A 1 198 ? 13.357 9.751 25.143 1.00 43.06 198 PRO A C 1
ATOM 1462 O O . PRO A 1 198 ? 14.182 9.383 25.982 1.00 43.06 198 PRO A O 1
ATOM 1465 N N . ALA A 1 199 ? 13.109 9.115 23.994 1.00 40.59 199 ALA A N 1
ATOM 1466 C CA . ALA A 1 199 ? 13.978 8.151 23.307 1.00 40.59 199 ALA A CA 1
ATOM 1467 C C . ALA A 1 199 ? 13.959 6.657 23.707 1.00 40.59 199 ALA A C 1
ATOM 1469 O O . ALA A 1 199 ? 15.015 6.033 23.750 1.00 40.59 199 ALA A O 1
ATOM 1470 N N . LEU A 1 200 ? 12.781 6.043 23.875 1.00 41.19 200 LEU A N 1
ATOM 1471 C CA . LEU A 1 200 ? 12.586 4.628 23.501 1.00 41.19 200 LEU A CA 1
ATOM 1472 C C . LEU A 1 200 ? 11.224 4.488 22.794 1.00 41.19 200 LEU A C 1
ATOM 1474 O O . LEU A 1 200 ? 10.230 4.924 23.376 1.00 41.19 200 LEU A O 1
ATOM 1478 N N . PRO A 1 201 ? 11.145 3.912 21.580 1.00 42.16 201 PRO A N 1
ATOM 1479 C CA . PRO A 1 201 ? 9.906 3.775 20.820 1.00 42.16 201 PRO A CA 1
ATOM 1480 C C . PRO A 1 201 ? 9.079 2.577 21.317 1.00 42.16 201 PRO A C 1
ATOM 1482 O O . PRO A 1 201 ? 8.570 1.799 20.526 1.00 42.16 201 PRO A O 1
ATOM 1485 N N . ASP A 1 202 ? 8.910 2.429 22.632 1.00 44.75 202 ASP A N 1
ATOM 1486 C CA . ASP A 1 202 ? 7.852 1.574 23.172 1.00 44.75 202 ASP A CA 1
ATOM 1487 C C . ASP A 1 202 ? 6.558 2.396 23.138 1.00 44.75 202 ASP A C 1
ATOM 1489 O O . ASP A 1 202 ? 6.114 2.959 24.140 1.00 44.75 202 ASP A O 1
ATOM 1493 N N . ARG A 1 203 ? 5.928 2.451 21.956 1.00 49.81 203 ARG A N 1
ATOM 1494 C CA . ARG A 1 203 ? 4.498 2.801 21.795 1.00 49.81 203 ARG A CA 1
ATOM 1495 C C . ARG A 1 203 ? 3.576 1.743 22.428 1.00 49.81 203 ARG A C 1
ATOM 1497 O O . ARG A 1 203 ? 2.355 1.798 22.306 1.00 49.81 203 ARG A O 1
ATOM 1504 N N . GLU A 1 204 ? 4.164 0.775 23.120 1.00 53.81 204 GLU A N 1
ATOM 1505 C CA . GLU A 1 204 ? 3.531 -0.414 23.644 1.00 53.81 204 GLU A CA 1
ATOM 1506 C C . GLU A 1 204 ? 3.501 -0.358 25.165 1.00 53.81 204 GLU A C 1
ATOM 1508 O O . GLU A 1 204 ? 4.521 -0.105 25.800 1.00 53.81 204 GLU A O 1
ATOM 1513 N N . GLN A 1 205 ? 2.319 -0.652 25.719 1.00 59.91 205 GLN A N 1
ATOM 1514 C CA . GLN A 1 205 ? 2.006 -0.981 27.120 1.00 59.91 205 GLN A CA 1
ATOM 1515 C C . GLN A 1 205 ? 0.941 -0.081 27.779 1.00 59.91 205 GLN A C 1
ATOM 1517 O O . GLN A 1 205 ? 0.885 0.005 29.008 1.00 59.91 205 GLN A O 1
ATOM 1522 N N . CYS A 1 206 ? -0.001 0.511 27.029 1.00 69.56 206 CYS A N 1
ATOM 1523 C CA . CYS A 1 206 ? -1.320 0.739 27.639 1.00 69.56 206 CYS A CA 1
ATOM 1524 C C . CYS A 1 206 ? -1.917 -0.641 27.939 1.00 69.56 206 CYS A C 1
ATOM 1526 O O . CYS A 1 206 ? -2.349 -1.355 27.043 1.00 69.56 206 CYS A O 1
ATOM 1528 N N . ARG A 1 207 ? -1.928 -1.016 29.224 1.00 81.19 207 ARG A N 1
ATOM 1529 C CA . ARG A 1 207 ? -2.587 -2.230 29.746 1.00 81.19 207 ARG A CA 1
ATOM 1530 C C . ARG A 1 207 ? -4.087 -2.030 29.947 1.00 81.19 207 ARG A C 1
ATOM 1532 O O . ARG A 1 207 ? -4.732 -2.721 30.731 1.00 81.19 207 ARG A O 1
ATOM 1539 N N . CYS A 1 208 ? -4.624 -1.017 29.284 1.00 88.94 208 CYS A N 1
ATOM 1540 C CA . CYS A 1 208 ? -6.032 -0.725 29.317 1.00 88.94 208 CYS A CA 1
ATOM 1541 C C . CYS A 1 208 ? -6.742 -1.874 28.600 1.00 88.94 208 CYS A C 1
ATOM 1543 O O . CYS A 1 208 ? -6.278 -2.362 27.568 1.00 88.94 208 CYS A O 1
ATOM 1545 N N . ARG A 1 209 ? -7.846 -2.328 29.175 1.00 92.19 209 ARG A N 1
ATOM 1546 C CA . ARG A 1 209 ? -8.612 -3.456 28.648 1.00 92.19 209 ARG A CA 1
ATOM 1547 C C . ARG A 1 209 ? -10.092 -3.175 28.765 1.00 92.19 209 ARG A C 1
ATOM 1549 O O . ARG A 1 209 ? -10.511 -2.295 29.519 1.00 92.19 209 ARG A O 1
ATOM 1556 N N . MET A 1 210 ? -10.892 -3.944 28.059 1.00 94.44 210 MET A N 1
ATOM 1557 C CA . MET A 1 210 ? -12.328 -3.766 28.021 1.00 94.44 210 MET A CA 1
ATOM 1558 C C . MET A 1 210 ? -13.014 -5.112 28.136 1.00 94.44 210 MET A C 1
ATOM 1560 O O . MET A 1 210 ? -12.744 -6.030 27.374 1.00 94.44 210 MET A O 1
ATOM 1564 N N . GLU A 1 211 ? -13.918 -5.224 29.097 1.00 95.50 211 GLU A N 1
ATOM 1565 C CA . GLU A 1 211 ? -14.806 -6.373 29.175 1.00 95.50 211 GLU A CA 1
ATOM 1566 C C . GLU A 1 211 ? -16.006 -6.112 28.274 1.00 95.50 211 GLU A C 1
ATOM 1568 O O . GLU A 1 211 ? -16.666 -5.079 28.397 1.00 95.50 211 GLU A O 1
ATOM 1573 N N . LEU A 1 212 ? -16.275 -7.041 27.369 1.00 95.25 212 LEU A N 1
ATOM 1574 C CA . LEU A 1 212 ? -17.403 -6.986 26.458 1.00 95.25 212 LEU A CA 1
ATOM 1575 C C . LEU A 1 212 ? -18.433 -8.022 26.878 1.00 95.25 212 LEU A C 1
ATOM 1577 O O . LEU A 1 212 ? -18.098 -9.195 27.049 1.00 95.25 212 LEU A O 1
ATOM 1581 N N . THR A 1 213 ? -19.683 -7.590 27.004 1.00 93.31 213 THR A N 1
ATOM 1582 C CA . THR A 1 213 ? -20.830 -8.477 27.196 1.00 93.31 213 THR A CA 1
ATOM 1583 C C . THR A 1 213 ? -21.616 -8.534 25.897 1.00 93.31 213 THR A C 1
ATOM 1585 O O . THR A 1 213 ? -22.165 -7.534 25.434 1.00 93.31 213 THR A O 1
ATOM 1588 N N . THR A 1 214 ? -21.644 -9.710 25.286 1.00 89.31 214 THR A N 1
ATOM 1589 C CA . THR A 1 214 ? -22.411 -9.969 24.061 1.00 89.31 214 THR A CA 1
ATOM 1590 C C . THR A 1 214 ? -23.885 -10.227 24.385 1.00 89.31 214 THR A C 1
ATOM 1592 O O . THR A 1 214 ? -24.266 -10.416 25.541 1.00 89.31 214 THR A O 1
ATOM 1595 N N . SER A 1 215 ? -24.750 -10.213 23.368 1.00 85.69 215 SER A N 1
ATOM 1596 C CA . SER A 1 215 ? -26.204 -10.348 23.548 1.00 85.69 215 SER A CA 1
ATOM 1597 C C . SER A 1 215 ? -26.655 -11.708 24.092 1.00 85.69 215 SER A C 1
ATOM 1599 O O . SER A 1 215 ? -27.751 -11.799 24.637 1.00 85.69 215 SER A O 1
ATOM 1601 N N . ASP A 1 216 ? -25.841 -12.754 23.939 1.00 86.56 216 ASP A N 1
ATOM 1602 C CA . ASP A 1 216 ? -26.068 -14.083 24.526 1.00 86.56 216 ASP A CA 1
ATOM 1603 C C . ASP A 1 216 ? -25.478 -14.218 25.948 1.00 86.56 216 ASP A C 1
ATOM 1605 O O . ASP A 1 216 ? -25.610 -15.264 26.584 1.00 86.56 216 ASP A O 1
ATOM 1609 N N . GLY A 1 217 ? -24.866 -13.149 26.468 1.00 88.12 217 GLY A N 1
ATOM 1610 C CA . GLY A 1 217 ? -24.244 -13.092 27.786 1.00 88.12 217 GLY A CA 1
ATOM 1611 C C . GLY A 1 217 ? -22.789 -13.562 27.826 1.00 88.12 217 GLY A C 1
ATOM 1612 O O . GLY A 1 217 ? -22.210 -13.582 28.916 1.00 88.12 217 GLY A O 1
ATOM 1613 N N . ALA A 1 218 ? -22.164 -13.915 26.695 1.00 90.75 218 ALA A N 1
ATOM 1614 C CA . ALA A 1 218 ? -20.753 -14.285 26.692 1.00 90.75 218 ALA A CA 1
ATOM 1615 C C . ALA A 1 218 ? -19.859 -13.072 27.001 1.00 90.75 218 ALA A C 1
ATOM 1617 O O . ALA A 1 218 ? -20.047 -11.973 26.463 1.00 90.75 218 ALA A O 1
ATOM 1618 N N . LEU A 1 219 ? -18.864 -13.302 27.864 1.00 94.81 219 LEU A N 1
ATOM 1619 C CA . LEU A 1 219 ? -17.903 -12.298 28.314 1.00 94.81 219 LEU A CA 1
ATOM 1620 C C . LEU A 1 219 ? -16.569 -12.443 27.583 1.00 94.81 219 LEU A C 1
ATOM 1622 O O . LEU A 1 219 ? -15.940 -13.506 27.622 1.00 94.81 219 LEU A O 1
ATOM 1626 N N . TRP A 1 220 ? -16.111 -11.342 27.002 1.00 96.00 220 TRP A N 1
ATOM 1627 C CA . TRP A 1 220 ? -14.827 -11.238 26.313 1.00 96.00 220 TRP A CA 1
ATOM 1628 C C . TRP A 1 220 ? -13.953 -10.160 26.951 1.00 96.00 220 TRP A C 1
ATOM 1630 O O . TRP A 1 220 ? -14.465 -9.179 27.482 1.00 96.00 220 TRP A O 1
ATOM 1640 N N . ASP A 1 221 ? -12.638 -10.340 26.916 1.00 94.81 221 ASP A N 1
ATOM 1641 C CA . ASP A 1 221 ? -11.641 -9.335 27.284 1.00 94.81 221 ASP A CA 1
ATOM 1642 C C . ASP A 1 221 ? -10.967 -8.833 26.005 1.00 94.81 221 ASP A C 1
ATOM 1644 O O . ASP A 1 221 ? -10.347 -9.614 25.289 1.00 94.81 221 ASP A O 1
ATOM 1648 N N . PHE A 1 222 ? -11.125 -7.549 25.707 1.00 94.94 222 PHE A N 1
ATOM 1649 C CA . PHE A 1 222 ? -10.487 -6.858 24.595 1.00 94.94 222 PHE A CA 1
ATOM 1650 C C . PHE A 1 222 ? -9.300 -6.045 25.106 1.00 94.94 222 PHE A C 1
ATOM 1652 O O . PHE A 1 222 ? -9.454 -5.251 26.040 1.00 94.94 222 PHE A O 1
ATOM 1659 N N . ARG A 1 223 ? -8.124 -6.218 24.508 1.00 92.00 223 ARG A N 1
ATOM 1660 C CA . ARG A 1 223 ? -6.901 -5.497 24.889 1.00 92.00 223 ARG A CA 1
ATOM 1661 C C . ARG A 1 223 ? -5.907 -5.456 23.734 1.00 92.00 223 ARG A C 1
ATOM 1663 O O . ARG A 1 223 ? -6.150 -6.054 22.691 1.00 92.00 223 ARG A O 1
ATOM 1670 N N . ARG A 1 224 ? -4.799 -4.741 23.930 1.00 88.56 224 ARG A N 1
ATOM 1671 C CA . ARG A 1 224 ? -3.627 -4.833 23.058 1.00 88.56 224 ARG A CA 1
ATOM 1672 C C . ARG A 1 224 ? -2.538 -5.637 23.759 1.00 88.56 224 ARG A C 1
ATOM 1674 O O . ARG A 1 224 ? -2.160 -5.283 24.876 1.00 88.56 224 ARG A O 1
ATOM 1681 N N . GLU A 1 225 ? -2.042 -6.687 23.126 1.00 85.81 225 GLU A N 1
ATOM 1682 C CA . GLU A 1 225 ? -1.010 -7.582 23.660 1.00 85.81 225 GLU A CA 1
ATOM 1683 C C . GLU A 1 225 ? -0.006 -7.894 22.547 1.00 85.81 225 GLU A C 1
ATOM 1685 O O . GLU A 1 225 ? -0.410 -8.074 21.407 1.00 85.81 225 GLU A O 1
ATOM 1690 N N . ASP A 1 226 ? 1.291 -7.848 22.861 1.00 81.19 226 ASP A N 1
ATOM 1691 C CA . ASP A 1 226 ? 2.400 -8.164 21.940 1.00 81.19 226 ASP A CA 1
ATOM 1692 C C . ASP A 1 226 ? 2.370 -7.488 20.557 1.00 81.19 226 ASP A C 1
ATOM 1694 O O . ASP A 1 226 ? 2.876 -8.029 19.582 1.00 81.19 226 ASP A O 1
ATOM 1698 N N . GLY A 1 227 ? 1.801 -6.287 20.457 1.00 79.50 227 GLY A N 1
ATOM 1699 C CA . GLY A 1 227 ? 1.700 -5.589 19.172 1.00 79.50 227 GLY A CA 1
ATOM 1700 C C . GLY A 1 227 ? 0.293 -5.515 18.599 1.00 79.50 227 GLY A C 1
ATOM 1701 O O . GLY A 1 227 ? 0.013 -4.656 17.764 1.00 79.50 227 GLY A O 1
ATOM 1702 N N . GLU A 1 228 ? -0.615 -6.343 19.096 1.00 86.88 228 GLU A N 1
ATOM 1703 C CA . GLU A 1 228 ? -1.825 -6.695 18.364 1.00 86.88 228 GLU A CA 1
ATOM 1704 C C . GLU A 1 228 ? -3.079 -6.458 19.198 1.00 86.88 228 GLU A C 1
ATOM 1706 O O . GLU A 1 228 ? -3.092 -6.608 20.423 1.00 86.88 228 GLU A O 1
ATOM 1711 N N . TRP A 1 229 ? -4.160 -6.061 18.530 1.00 92.06 229 TRP A N 1
ATOM 1712 C CA . TRP A 1 229 ? -5.480 -5.982 19.143 1.00 92.06 229 TRP A CA 1
ATOM 1713 C C . TRP A 1 229 ? -6.074 -7.386 19.246 1.00 92.06 229 TRP A C 1
ATOM 1715 O O . TRP A 1 229 ? -6.216 -8.072 18.239 1.00 92.06 229 TRP A O 1
ATOM 1725 N N . CYS A 1 230 ? -6.470 -7.809 20.443 1.00 93.12 230 CYS A N 1
ATOM 1726 C CA . CYS A 1 230 ? -6.921 -9.175 20.685 1.00 93.12 230 CYS A CA 1
ATOM 1727 C C . CYS A 1 230 ? -8.197 -9.252 21.527 1.00 93.12 230 CYS A C 1
ATOM 1729 O O . CYS A 1 230 ? -8.490 -8.389 22.361 1.00 93.12 230 CYS A O 1
ATOM 1731 N N . LEU A 1 231 ? -8.958 -10.322 21.300 1.00 94.88 231 LEU A N 1
ATOM 1732 C CA . LEU A 1 231 ? -10.135 -10.720 22.062 1.00 94.88 231 LEU A CA 1
ATOM 1733 C C . LEU A 1 231 ? -9.894 -12.067 22.734 1.00 94.88 231 LEU A C 1
ATOM 1735 O O . LEU A 1 231 ? -9.523 -13.039 22.081 1.00 94.88 231 LEU A O 1
ATOM 1739 N N . VAL A 1 232 ? -10.195 -12.141 24.029 1.00 94.69 232 VAL A N 1
ATOM 1740 C CA . VAL A 1 232 ? -10.086 -13.372 24.817 1.00 94.69 232 VAL A CA 1
ATOM 1741 C C . VAL A 1 232 ? -11.424 -13.707 25.450 1.00 94.69 232 VAL A C 1
ATOM 1743 O O . VAL A 1 232 ? -11.930 -12.955 26.287 1.00 94.69 232 VAL A O 1
ATOM 1746 N N . ARG A 1 233 ? -12.012 -14.848 25.096 1.00 94.69 233 ARG A N 1
ATOM 1747 C CA . ARG A 1 233 ? -13.243 -15.316 25.737 1.00 94.69 233 ARG A CA 1
ATOM 1748 C C . ARG A 1 233 ? -12.941 -15.783 27.152 1.00 94.69 233 ARG A C 1
ATOM 1750 O O . ARG A 1 233 ? -12.104 -16.653 27.369 1.00 94.69 233 ARG A O 1
ATOM 1757 N N . ARG A 1 234 ? -13.655 -15.249 28.143 1.00 93.00 234 ARG A N 1
ATOM 1758 C CA . ARG A 1 234 ? -13.368 -15.557 29.554 1.00 93.00 234 ARG A CA 1
ATOM 1759 C C . ARG A 1 234 ? -13.736 -16.972 29.983 1.00 93.00 234 ARG A C 1
ATOM 1761 O O . ARG A 1 234 ? -13.177 -17.458 30.959 1.00 93.00 234 ARG A O 1
ATOM 1768 N N . ALA A 1 235 ? -14.692 -17.599 29.304 1.00 92.00 235 ALA A N 1
ATOM 1769 C CA . ALA A 1 235 ? -15.187 -18.918 29.687 1.00 92.00 235 ALA A CA 1
ATOM 1770 C C . ALA A 1 235 ? -14.139 -20.025 29.485 1.00 92.00 235 ALA A C 1
ATOM 1772 O O . ALA A 1 235 ? -14.049 -20.936 30.303 1.00 92.00 235 ALA A O 1
ATOM 1773 N N . ASP A 1 236 ? -13.357 -19.938 28.409 1.00 91.81 236 ASP A N 1
ATOM 1774 C CA . ASP A 1 236 ? -12.459 -21.001 27.946 1.00 91.81 236 ASP A CA 1
ATOM 1775 C C . ASP A 1 236 ? -11.081 -20.504 27.480 1.00 91.81 236 ASP A C 1
ATOM 1777 O O . ASP A 1 236 ? -10.229 -21.314 27.125 1.00 91.81 236 ASP A O 1
ATOM 1781 N N . GLY A 1 237 ? -10.839 -19.190 27.494 1.00 91.19 237 GLY A N 1
ATOM 1782 C CA . GLY A 1 237 ? -9.580 -18.595 27.053 1.00 91.19 237 GLY A CA 1
ATOM 1783 C C . GLY A 1 237 ? -9.410 -18.561 25.536 1.00 91.19 237 GLY A C 1
ATOM 1784 O O . GLY A 1 237 ? -8.288 -18.360 25.077 1.00 91.19 237 GLY A O 1
ATOM 1785 N N . HIS A 1 238 ? -10.479 -18.764 24.754 1.00 92.00 238 HIS A N 1
ATOM 1786 C CA . HIS A 1 238 ? -10.390 -18.695 23.297 1.00 92.00 238 HIS A CA 1
ATOM 1787 C C . HIS A 1 238 ? -9.875 -17.322 22.850 1.00 92.00 238 HIS A C 1
ATOM 1789 O O . HIS A 1 238 ? -10.428 -16.294 23.242 1.00 92.00 238 HIS A O 1
ATOM 1795 N N . TRP A 1 239 ? -8.819 -17.331 22.039 1.00 92.56 239 TRP A N 1
ATOM 1796 C CA . TRP A 1 239 ? -8.077 -16.149 21.617 1.00 92.56 239 TRP A CA 1
ATOM 1797 C C . TRP A 1 239 ? -8.330 -15.843 20.145 1.00 92.56 239 TRP A C 1
ATOM 1799 O O . TRP A 1 239 ? -8.224 -16.732 19.300 1.00 92.56 239 TRP A O 1
ATOM 1809 N N . ILE A 1 240 ? -8.614 -14.578 19.848 1.00 93.31 240 ILE A N 1
ATOM 1810 C CA . ILE A 1 240 ? -8.758 -14.060 18.489 1.00 93.31 240 ILE A CA 1
ATOM 1811 C C . ILE A 1 240 ? -7.895 -12.810 18.361 1.00 93.31 240 ILE A C 1
ATOM 1813 O O . ILE A 1 240 ? -8.120 -11.818 19.054 1.00 93.31 240 ILE A O 1
ATOM 1817 N N . GLU A 1 241 ? -6.942 -12.854 17.442 1.00 93.00 241 GLU A N 1
ATOM 1818 C CA . GLU A 1 241 ? -6.214 -11.679 16.980 1.00 93.00 241 GLU A CA 1
ATOM 1819 C C . GLU A 1 241 ? -7.072 -10.925 15.954 1.00 93.00 241 GLU A C 1
ATOM 1821 O O . GLU A 1 241 ? -7.682 -11.527 15.064 1.00 93.00 241 GLU A O 1
ATOM 1826 N N . LEU A 1 242 ? -7.184 -9.608 16.103 1.00 92.38 242 LEU A N 1
ATOM 1827 C CA . LEU A 1 242 ? -7.928 -8.765 15.176 1.00 92.38 242 LEU A CA 1
ATOM 1828 C C . LEU A 1 242 ? -6.988 -8.255 14.085 1.00 92.38 242 LEU A C 1
ATOM 1830 O O . LEU A 1 242 ? -5.897 -7.782 14.380 1.00 92.38 242 LEU A O 1
ATOM 1834 N N . ALA A 1 243 ? -7.463 -8.245 12.837 1.00 87.12 243 ALA A N 1
ATOM 1835 C CA . ALA A 1 243 ? -6.735 -7.750 11.663 1.00 87.12 243 ALA A CA 1
ATOM 1836 C C . ALA A 1 243 ? -6.597 -6.206 11.619 1.00 87.12 243 ALA A C 1
ATOM 1838 O O . ALA A 1 243 ? -6.862 -5.557 10.608 1.00 87.12 243 ALA A O 1
ATOM 1839 N N . ALA A 1 244 ? -6.199 -5.607 12.737 1.00 84.06 244 ALA A N 1
ATOM 1840 C CA . ALA A 1 244 ? -5.766 -4.230 12.871 1.00 84.06 244 ALA A CA 1
ATOM 1841 C C . ALA A 1 244 ? -4.490 -4.256 13.723 1.00 84.06 244 ALA A C 1
ATOM 1843 O O . ALA A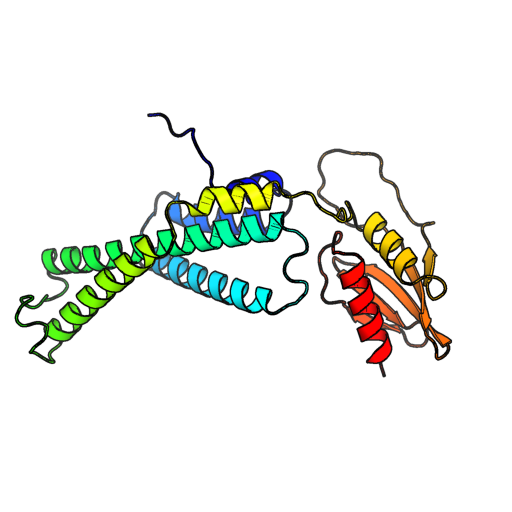 1 244 ? -4.559 -4.436 14.931 1.00 84.06 244 ALA A O 1
ATOM 1844 N N . ALA A 1 245 ? -3.320 -4.111 13.103 1.00 76.06 245 ALA A N 1
ATOM 1845 C CA . ALA A 1 245 ? -2.051 -4.126 13.840 1.00 76.06 245 ALA A CA 1
ATOM 1846 C C . ALA A 1 245 ? -1.707 -2.751 14.449 1.00 76.06 245 ALA A C 1
ATOM 1848 O O . ALA A 1 245 ? -1.005 -2.647 15.453 1.00 76.06 245 ALA A O 1
ATOM 1849 N N . ASP A 1 246 ? -2.215 -1.668 13.853 1.00 83.38 246 ASP A N 1
ATOM 1850 C CA . ASP A 1 246 ? -1.890 -0.311 14.288 1.00 83.38 246 ASP A CA 1
ATOM 1851 C C . ASP A 1 246 ? -2.542 0.018 15.645 1.00 83.38 246 ASP A C 1
ATOM 1853 O O . ASP A 1 246 ? -3.764 -0.061 15.823 1.00 83.38 246 ASP A O 1
ATOM 1857 N N . ALA A 1 247 ? -1.721 0.449 16.605 1.00 84.38 247 ALA A N 1
ATOM 1858 C CA . ALA A 1 247 ? -2.165 0.982 17.891 1.00 84.38 247 ALA A CA 1
ATOM 1859 C C . ALA A 1 247 ? -3.112 2.186 17.731 1.00 84.38 247 ALA A C 1
ATOM 1861 O O . ALA A 1 247 ? -3.970 2.410 18.584 1.00 84.38 247 ALA A O 1
ATOM 1862 N N . CYS A 1 248 ? -2.986 2.927 16.633 1.00 87.31 248 CYS A N 1
ATOM 1863 C CA . CYS A 1 248 ? -3.761 4.119 16.302 1.00 87.31 248 CYS A CA 1
ATOM 1864 C C . CYS A 1 248 ? -4.815 3.857 15.211 1.00 87.31 248 CYS A C 1
ATOM 1866 O O . CYS A 1 248 ? -5.277 4.795 14.554 1.00 87.31 248 CYS A O 1
ATOM 1868 N N . ALA A 1 249 ? -5.184 2.587 14.989 1.00 89.00 249 ALA A N 1
ATOM 1869 C CA . ALA A 1 249 ? -6.218 2.207 14.031 1.00 89.00 249 ALA A CA 1
ATOM 1870 C C . ALA A 1 249 ? -7.530 2.976 14.265 1.00 89.00 249 ALA A C 1
ATOM 1872 O O . ALA A 1 249 ? -7.890 3.281 15.404 1.00 89.00 249 ALA A O 1
ATOM 1873 N N . ASP A 1 250 ? -8.278 3.255 13.188 1.00 92.00 250 ASP A N 1
ATOM 1874 C CA . ASP A 1 250 ? -9.576 3.924 13.307 1.00 92.00 250 ASP A CA 1
ATOM 1875 C C . ASP A 1 250 ? -10.490 3.130 14.266 1.00 92.00 250 ASP A C 1
ATOM 1877 O O . ASP A 1 250 ? -10.756 1.945 14.028 1.00 92.00 250 ASP A O 1
ATOM 1881 N N . PRO A 1 251 ? -11.016 3.748 15.339 1.00 93.69 251 PRO A N 1
ATOM 1882 C CA . PRO A 1 251 ? -11.839 3.049 16.324 1.00 93.69 251 PRO A CA 1
ATOM 1883 C C . PRO A 1 251 ? -13.073 2.366 15.727 1.00 93.69 251 PRO A C 1
ATOM 1885 O O . PRO A 1 251 ? -13.554 1.367 16.268 1.00 93.69 251 PRO A O 1
ATOM 1888 N N . ARG A 1 252 ? -13.589 2.856 14.593 1.00 93.75 252 ARG A N 1
ATOM 1889 C CA . ARG A 1 252 ? -14.708 2.230 13.875 1.00 93.75 252 ARG A CA 1
ATOM 1890 C C . ARG A 1 252 ? -14.283 0.928 13.202 1.00 93.75 252 ARG A C 1
ATOM 1892 O O . ARG A 1 252 ? -15.071 -0.016 13.237 1.00 93.75 252 ARG A O 1
ATOM 1899 N N . HIS A 1 253 ? -13.059 0.856 12.674 1.00 94.50 253 HIS A N 1
ATOM 1900 C CA . HIS A 1 253 ? -12.483 -0.374 12.124 1.00 94.50 253 HIS A CA 1
ATOM 1901 C C . HIS A 1 253 ? -12.376 -1.439 13.214 1.00 94.50 253 HIS A C 1
ATOM 1903 O O . HIS A 1 253 ? -12.959 -2.517 13.099 1.00 94.50 253 HIS A O 1
ATOM 1909 N N . VAL A 1 254 ? -11.715 -1.100 14.323 1.00 94.69 254 VAL A N 1
ATOM 1910 C CA . VAL A 1 254 ? -11.527 -2.016 15.456 1.00 94.69 254 VAL A CA 1
ATOM 1911 C C . VAL A 1 254 ? -12.880 -2.469 16.016 1.00 94.69 254 VAL A C 1
ATOM 1913 O O . VAL A 1 254 ? -13.103 -3.656 16.242 1.00 94.69 254 VAL A O 1
ATOM 1916 N N . THR A 1 255 ? -13.840 -1.549 16.149 1.00 95.31 255 THR A N 1
ATOM 1917 C CA . THR A 1 255 ? -15.216 -1.874 16.562 1.00 95.31 255 THR A CA 1
ATOM 1918 C C . THR A 1 255 ? -15.905 -2.838 15.587 1.00 95.31 255 THR A C 1
ATOM 1920 O O . THR A 1 255 ? -16.627 -3.740 16.023 1.00 95.31 255 THR A O 1
ATOM 1923 N N . ALA A 1 256 ? -15.720 -2.666 14.274 1.00 94.88 256 ALA A N 1
ATOM 1924 C CA . ALA A 1 256 ? -16.274 -3.565 13.263 1.00 94.88 256 ALA A CA 1
ATOM 1925 C C . ALA A 1 256 ? -15.668 -4.973 13.370 1.00 94.88 256 ALA A C 1
ATOM 1927 O O . ALA A 1 256 ? -16.428 -5.944 13.405 1.00 94.88 256 ALA A O 1
ATOM 1928 N N . LEU A 1 257 ? -14.343 -5.072 13.530 1.00 95.12 257 LEU A N 1
ATOM 1929 C CA . LEU A 1 257 ? -13.629 -6.335 13.740 1.00 95.12 257 LEU A CA 1
ATOM 1930 C C . LEU A 1 257 ? -14.098 -7.048 15.009 1.00 95.12 257 LEU A C 1
ATOM 1932 O O . LEU A 1 257 ? -14.430 -8.230 14.953 1.00 95.12 257 LEU A O 1
ATOM 1936 N N . ILE A 1 258 ? -14.233 -6.328 16.128 1.00 94.81 258 ILE A N 1
ATOM 1937 C CA . ILE A 1 258 ? -14.773 -6.888 17.376 1.00 94.81 258 ILE A CA 1
ATOM 1938 C C . ILE A 1 258 ? -16.163 -7.473 17.131 1.00 94.81 258 ILE A C 1
ATOM 1940 O O . ILE A 1 258 ? -16.425 -8.627 17.468 1.00 94.81 258 ILE A O 1
ATOM 1944 N N . ARG A 1 259 ? -17.059 -6.696 16.508 1.00 94.00 259 ARG A N 1
ATOM 1945 C CA . ARG A 1 259 ? -18.437 -7.124 16.219 1.00 94.00 259 ARG A CA 1
ATOM 1946 C C . ARG A 1 259 ? -18.500 -8.310 15.260 1.00 94.00 259 ARG A C 1
ATOM 1948 O O . ARG A 1 259 ? -19.482 -9.048 15.307 1.00 94.00 259 ARG A O 1
ATOM 1955 N N . GLN A 1 260 ? -17.540 -8.456 14.354 1.00 93.31 260 GLN A N 1
ATOM 1956 C CA . GLN A 1 260 ? -17.439 -9.602 13.453 1.00 93.31 260 GLN A CA 1
ATOM 1957 C C . GLN A 1 260 ? -16.929 -10.838 14.198 1.00 93.31 260 GLN A C 1
ATOM 1959 O O . GLN A 1 260 ? -17.550 -11.897 14.107 1.00 93.31 260 GLN A O 1
ATOM 1964 N N . ALA A 1 261 ? -15.859 -10.693 14.979 1.00 92.62 261 ALA A N 1
ATOM 1965 C CA . ALA A 1 261 ? -15.247 -11.771 15.747 1.00 92.62 261 ALA A CA 1
ATOM 1966 C C . ALA A 1 261 ? -16.245 -12.398 16.728 1.00 92.62 261 ALA A C 1
ATOM 1968 O O . ALA A 1 261 ? -16.492 -13.597 16.671 1.00 92.62 261 ALA A O 1
ATOM 1969 N N . VAL A 1 262 ? -16.936 -11.591 17.541 1.00 90.12 262 VAL A N 1
ATOM 1970 C CA . VAL A 1 262 ? -17.921 -12.120 18.508 1.00 90.12 262 VAL A CA 1
ATOM 1971 C C . VAL A 1 262 ? -19.155 -12.753 17.856 1.00 90.12 262 VAL A C 1
ATOM 1973 O O . VAL A 1 262 ? -19.847 -13.525 18.505 1.00 90.12 262 VAL A O 1
ATOM 1976 N N . ARG A 1 263 ? -19.454 -12.436 16.588 1.00 87.75 263 ARG A N 1
ATOM 1977 C CA . ARG A 1 263 ? -20.562 -13.052 15.833 1.00 87.75 263 ARG A CA 1
ATOM 1978 C C . ARG A 1 263 ? -20.183 -14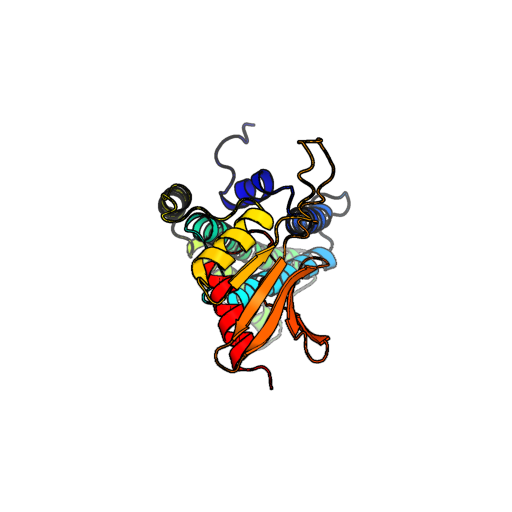.367 15.161 1.00 87.75 263 ARG A C 1
ATOM 1980 O O . ARG A 1 263 ? -21.068 -15.150 14.837 1.00 87.75 263 ARG A O 1
ATOM 1987 N N . THR A 1 264 ? -18.899 -14.557 14.881 1.00 85.62 264 THR A N 1
ATOM 1988 C CA . THR A 1 264 ? -18.376 -15.714 14.140 1.00 85.62 264 THR A CA 1
ATOM 1989 C C . THR A 1 264 ? -17.673 -16.719 15.046 1.00 85.62 264 THR A C 1
ATOM 1991 O O . THR A 1 264 ? -17.481 -17.862 14.639 1.00 85.62 264 THR A O 1
ATOM 1994 N N . ALA A 1 265 ? -17.333 -16.315 16.272 1.00 76.75 265 ALA A N 1
ATOM 1995 C CA . ALA A 1 265 ? -16.787 -17.191 17.291 1.00 76.75 265 ALA A CA 1
ATOM 1996 C C . ALA A 1 265 ? -17.819 -18.268 17.699 1.00 76.75 265 ALA A C 1
ATOM 1998 O O . ALA A 1 265 ? -18.952 -17.911 18.034 1.00 76.75 265 ALA A O 1
ATOM 1999 N N . PRO A 1 266 ? -17.445 -19.560 17.659 1.00 60.56 266 PRO A N 1
ATOM 2000 C CA . PRO A 1 266 ? -18.325 -20.686 17.973 1.00 60.56 266 PRO A CA 1
ATOM 2001 C C . PRO A 1 266 ? -18.607 -20.842 19.466 1.00 60.56 266 PRO A C 1
ATOM 2003 O O . PRO A 1 266 ? -17.692 -20.564 20.276 1.00 60.56 266 PRO A O 1
#

Foldseek 3Di:
DDPDDDDQLLVVVCVVPVLVVVVVVVVVVLVCQCPDPPHDDPVSVVVNVVVLVVVVVVLVVLVVDPQSDDALLRVLNSVSVVLVSLQVQLVVLLVVLVVLVVCVVVVVDPADDLVCLCPDPDPNVVSSVVSVVSNVSSVCSNPVDPPCVRVVSVCSNVDDDPDDFDPALVSLVVVLQVVLPPQKDKDQPQQPPDDDDPDDSCSDDSQIWIWGQDPVRWTWIWDDDPQFTWIATPVPRDIDTFPPSDSRRHSVNVNVSVVVCVVPPD

Sequence (266 aa):
MHHSAQRTLWRRFEDEHDDVQFIGDTCKEVRAITEGDGVGEPGDVIALAIAGAEAADGVLAGLDSEWALYTPQQVAYTASALCAQITAAGQALEKLDAHLDVMAERGDIAMPDPDRAAREADEAGRLGLAQTALGSAGYAASTAVAPDVEEPLRRLAAAQRLAPLPADAHETITEVGRLLGDAAKLFTADHVCRTPRPALPDREQCRCRMELTTSDGALWDFRREDGEWCLVRRADGHWIELAAADACADPRHVTALIRQAVRTAP

Radius of gyration: 25.75 Å; chains: 1; bounding box: 57×45×77 Å

Secondary structure (DSSP, 8-state):
----S---HHHHHHHHTTT-HHHHHHHHHHHHHHHSTTTT-HHHHHHHHHHHHHHHHHHHHHHTSTTS--SHHHHHHHHHHHHHHHHHHHHHHHHHHHHHHHHHHHTSS-PPPHHHHTT--SHHHHHHHHHHHHHHHHHHHHHHS-TTTHHHHHHHHTPPPSSPPPSSHHHHHHHHHHHHGGGEEEE-TT-------SS---------EEEEE-TT--EEEEEEETTEEEEEETTT--EEE-S---TT--HHHHHHHHHHHHHH--